Protein AF-A0A7C2EMY0-F1 (afdb_monomer)

Secondary structure (DSSP, 8-state):
-------PPPSSPP----SSTTTHHHHHHHHHHHHTT----HHHHHHHH--STT---HHHHHHHHHHTTEEEEEEEE-GGGTT-GGG---SEEEEEE-TTS-EEEEEEEEEETTEEEEEETTTEEEEEEHHHHHTTB--EEEEEEHHHHHHHHHSHHHHHHHHHHHHHTT--HHHHHHHHHHHHTSSSSHHHHHHHHHHHHHHHHHHTTSS-TTHHHHHHHHHHHHHHHTTSS--TTTS-GGG-SEEEPPTTSSSS-EEEEEEEEEEEEEEE-TT-PPPTT--HHHHHHHTTS-HHHHHHHHSPPP-TT--

pLDDT: mean 86.94, std 16.79, range [27.89, 98.56]

Solvent-accessible surface area (backbone atoms only — not comparable to full-atom values): 17048 Å² total; per-residue (Å²): 135,80,78,81,72,79,72,74,59,52,91,64,73,45,78,37,67,38,94,46,96,66,31,24,47,40,21,36,49,51,23,50,35,46,24,59,70,44,69,52,14,62,70,32,40,36,62,63,40,60,82,49,97,92,31,51,54,73,66,54,51,30,52,52,38,38,75,72,29,32,39,45,45,77,49,75,41,44,60,79,46,60,80,34,76,60,50,63,43,63,30,19,45,35,42,25,46,44,98,89,68,48,80,42,42,26,25,43,45,47,82,50,96,74,29,32,37,31,32,32,16,92,81,33,75,42,80,35,44,58,65,63,48,58,78,30,44,39,74,45,75,45,80,40,50,37,66,62,51,34,54,49,60,69,31,67,59,45,42,47,38,52,52,51,54,42,43,73,35,45,37,51,70,70,60,50,52,49,52,50,52,63,26,62,72,46,94,59,43,61,41,49,49,30,46,51,17,27,50,49,49,46,44,52,37,38,75,72,63,77,44,57,60,21,72,57,39,46,51,52,33,54,49,43,24,51,60,35,49,71,76,80,49,90,42,53,88,72,51,53,69,89,40,43,52,57,44,78,53,68,89,81,76,52,99,58,69,39,22,40,36,42,21,28,55,33,34,24,44,84,43,69,34,91,86,50,67,56,62,94,90,57,65,75,65,35,58,61,51,43,75,73,42,54,73,42,54,35,44,9,57,68,43,78,55,82,57,88,88,76,118

Structure (mmCIF, N/CA/C/O backbone):
data_AF-A0A7C2EMY0-F1
#
_entry.id   AF-A0A7C2EMY0-F1
#
loop_
_atom_site.group_PDB
_atom_site.id
_atom_site.type_symbol
_atom_site.label_atom_id
_atom_site.label_alt_id
_atom_site.label_comp_id
_atom_site.label_asym_id
_atom_site.label_entity_id
_atom_site.label_seq_id
_atom_site.pdbx_PDB_ins_code
_atom_site.Cartn_x
_atom_site.Cartn_y
_atom_site.Cartn_z
_atom_site.occupancy
_atom_site.B_iso_or_equiv
_atom_site.auth_seq_id
_atom_site.auth_comp_id
_atom_site.auth_asym_id
_atom_site.auth_atom_id
_atom_site.pdbx_PDB_model_num
ATOM 1 N N . MET A 1 1 ? 22.260 31.662 -13.416 1.00 32.28 1 MET A N 1
ATOM 2 C CA . MET A 1 1 ? 21.965 30.402 -12.696 1.00 32.28 1 MET A CA 1
ATOM 3 C C . MET A 1 1 ? 20.502 30.034 -12.917 1.00 32.28 1 MET A C 1
ATOM 5 O O . MET A 1 1 ? 19.626 30.562 -12.243 1.00 32.28 1 MET A O 1
ATOM 9 N N . ARG A 1 2 ? 20.208 29.219 -13.941 1.00 27.89 2 ARG A N 1
ATOM 10 C CA . ARG A 1 2 ? 18.843 28.739 -14.206 1.00 27.89 2 ARG A CA 1
ATOM 11 C C . ARG A 1 2 ? 18.527 27.647 -13.186 1.00 27.89 2 ARG A C 1
ATOM 13 O O . ARG A 1 2 ? 19.165 26.606 -13.198 1.00 27.89 2 ARG A O 1
ATOM 20 N N . SER A 1 3 ? 17.565 27.913 -12.305 1.00 29.05 3 SER A N 1
ATOM 21 C CA . SER A 1 3 ? 16.956 26.916 -11.422 1.00 29.05 3 SER A CA 1
ATOM 22 C C . SER A 1 3 ? 16.616 25.657 -12.233 1.00 29.05 3 SER A C 1
ATOM 24 O O . SER A 1 3 ? 15.795 25.715 -13.153 1.00 29.05 3 SER A O 1
ATOM 26 N N . LEU A 1 4 ? 17.288 24.542 -11.927 1.00 35.88 4 LEU A N 1
ATOM 27 C CA . LEU A 1 4 ? 16.974 23.210 -12.440 1.00 35.88 4 LEU A CA 1
ATOM 28 C C . LEU A 1 4 ? 15.533 22.888 -12.030 1.00 35.88 4 LEU A C 1
ATOM 30 O O . LEU A 1 4 ? 15.258 22.456 -10.912 1.00 35.88 4 LEU A O 1
ATOM 34 N N . ARG A 1 5 ? 14.580 23.152 -12.930 1.00 40.06 5 ARG A N 1
ATOM 35 C CA . ARG A 1 5 ? 13.204 22.673 -12.793 1.00 40.06 5 ARG A CA 1
ATOM 36 C C . ARG A 1 5 ? 13.275 21.152 -12.721 1.00 40.06 5 ARG A C 1
ATOM 38 O O . ARG A 1 5 ? 13.468 20.515 -13.753 1.00 40.06 5 ARG A O 1
ATOM 45 N N . ILE A 1 6 ? 13.081 20.587 -11.529 1.00 47.97 6 ILE A N 1
ATOM 46 C CA . ILE A 1 6 ? 12.807 19.158 -11.347 1.00 47.97 6 ILE A CA 1
ATOM 47 C C . ILE A 1 6 ? 11.683 18.813 -12.329 1.00 47.97 6 ILE A C 1
ATOM 49 O O . ILE A 1 6 ? 10.557 19.310 -12.195 1.00 47.97 6 ILE A O 1
ATOM 53 N N . ARG A 1 7 ? 11.994 18.048 -13.381 1.00 56.50 7 ARG A N 1
ATOM 54 C CA . ARG A 1 7 ? 10.996 17.673 -14.385 1.00 56.50 7 ARG A CA 1
ATOM 55 C C . ARG A 1 7 ? 9.967 16.791 -13.684 1.00 56.50 7 ARG A C 1
ATOM 57 O O . ARG A 1 7 ? 10.268 15.679 -13.264 1.00 56.50 7 ARG A O 1
ATOM 64 N N . LYS A 1 8 ? 8.751 17.316 -13.498 1.00 77.69 8 LYS A N 1
ATOM 65 C CA . LYS A 1 8 ? 7.641 16.559 -12.906 1.00 77.69 8 LYS A CA 1
ATOM 66 C C . LYS A 1 8 ? 7.375 15.319 -13.759 1.00 77.69 8 LYS A C 1
ATOM 68 O O . LYS A 1 8 ? 7.272 15.447 -14.975 1.00 77.69 8 LYS A O 1
ATOM 73 N N . ARG A 1 9 ? 7.185 14.162 -13.112 1.00 89.94 9 ARG A N 1
ATOM 74 C CA . ARG A 1 9 ? 6.783 12.911 -13.777 1.00 89.94 9 ARG A CA 1
ATOM 75 C C . ARG A 1 9 ? 5.606 13.109 -14.732 1.00 89.94 9 ARG A C 1
ATOM 77 O O . ARG A 1 9 ? 4.696 13.905 -14.451 1.00 89.94 9 ARG A O 1
ATOM 84 N N . ARG A 1 10 ? 5.584 12.334 -15.816 1.00 93.56 10 ARG A N 1
ATOM 85 C CA . ARG A 1 10 ? 4.522 12.357 -16.831 1.00 93.56 10 ARG A CA 1
ATOM 86 C C . ARG A 1 10 ? 3.134 12.162 -16.211 1.00 93.56 10 ARG A C 1
ATOM 88 O O . ARG A 1 10 ? 2.952 11.526 -15.169 1.00 93.56 10 ARG A O 1
ATOM 95 N N . ARG A 1 11 ? 2.113 12.748 -16.847 1.00 92.69 11 ARG A N 1
ATOM 96 C CA . ARG A 1 11 ? 0.719 12.564 -16.411 1.00 92.69 11 ARG A CA 1
ATOM 97 C C . ARG A 1 11 ? 0.247 11.141 -16.666 1.00 92.69 11 ARG A C 1
ATOM 99 O O . ARG A 1 11 ? -0.226 10.512 -15.727 1.00 92.69 11 ARG A O 1
ATOM 106 N N . LEU A 1 12 ? 0.427 10.677 -17.899 1.00 96.00 12 LEU A N 1
ATOM 107 C CA . LEU A 1 12 ? 0.160 9.308 -18.311 1.00 96.00 12 LEU A CA 1
ATOM 108 C C . LEU A 1 12 ? 1.422 8.465 -18.146 1.00 96.00 12 LEU A C 1
ATOM 110 O O . LEU A 1 12 ? 2.512 8.916 -18.504 1.00 96.00 12 LEU A O 1
ATOM 114 N N . VAL A 1 13 ? 1.244 7.257 -17.628 1.00 96.62 13 VAL A N 1
ATOM 115 C CA . VAL A 1 13 ? 2.276 6.225 -17.583 1.00 96.62 13 VAL A CA 1
ATOM 116 C C . VAL A 1 13 ? 2.744 5.902 -19.009 1.00 96.62 13 VAL A C 1
ATOM 118 O O . VAL A 1 13 ? 1.883 5.725 -19.879 1.00 96.62 13 VAL A O 1
ATOM 121 N N . PRO A 1 14 ? 4.055 5.885 -19.310 1.00 97.00 14 PRO A N 1
ATOM 122 C CA . PRO A 1 14 ? 4.553 5.410 -20.600 1.00 97.00 14 PRO A CA 1
ATOM 123 C C . PRO A 1 14 ? 4.085 3.987 -20.884 1.00 97.00 14 PRO A C 1
ATOM 125 O O . PRO A 1 14 ? 3.898 3.199 -19.964 1.00 97.00 14 PRO A O 1
ATOM 128 N N . GLU A 1 15 ? 3.858 3.685 -22.156 1.00 97.06 15 GLU A N 1
ATOM 129 C CA . GLU A 1 15 ? 3.457 2.346 -22.569 1.00 97.06 15 GLU A CA 1
ATOM 130 C C . GLU A 1 15 ? 4.689 1.585 -23.050 1.00 97.06 15 GLU A C 1
ATOM 132 O O . GLU A 1 15 ? 5.325 1.992 -24.018 1.00 97.06 15 GLU A O 1
ATOM 137 N N . VAL A 1 16 ? 5.045 0.524 -22.328 1.00 96.38 16 VAL A N 1
ATOM 138 C CA . VAL A 1 16 ? 6.194 -0.343 -22.612 1.00 96.38 16 VAL A CA 1
ATOM 139 C C . VAL A 1 16 ? 5.735 -1.797 -22.557 1.00 96.38 16 VAL A C 1
ATOM 141 O O . VAL A 1 16 ? 5.518 -2.342 -21.476 1.00 96.38 16 VAL A O 1
ATOM 144 N N . ILE A 1 17 ? 5.563 -2.411 -23.723 1.00 96.19 17 ILE A N 1
ATOM 145 C CA . ILE A 1 17 ? 5.156 -3.814 -23.840 1.00 96.19 17 ILE A CA 1
ATOM 146 C C . ILE A 1 17 ? 6.388 -4.714 -23.734 1.00 96.19 17 ILE A C 1
ATOM 148 O O . ILE A 1 17 ? 7.432 -4.407 -24.310 1.00 96.19 17 ILE A O 1
ATOM 152 N N . GLN A 1 18 ? 6.270 -5.810 -22.985 1.00 92.81 18 GLN A N 1
ATOM 153 C CA . GLN A 1 18 ? 7.350 -6.782 -22.829 1.00 92.81 18 GLN A CA 1
ATOM 154 C C . GLN A 1 18 ? 7.593 -7.569 -24.125 1.00 92.81 18 GLN A C 1
ATOM 156 O O . GLN A 1 18 ? 6.645 -7.970 -24.798 1.00 92.81 18 GLN A O 1
ATOM 161 N N . SER A 1 19 ? 8.857 -7.832 -24.463 1.00 87.06 19 SER A N 1
ATOM 162 C CA . SER A 1 19 ? 9.204 -8.644 -25.644 1.00 87.06 19 SER A CA 1
ATOM 163 C C . SER A 1 19 ? 9.147 -10.155 -25.390 1.00 87.06 19 SER A C 1
ATOM 165 O O . SER A 1 19 ? 8.972 -10.924 -26.330 1.00 87.06 19 SER A O 1
ATOM 167 N N . SER A 1 20 ? 9.285 -10.589 -24.136 1.00 87.25 20 SER A N 1
ATOM 168 C CA . SER A 1 20 ? 9.173 -11.988 -23.697 1.00 87.25 20 SER A CA 1
ATOM 169 C C . SER A 1 20 ? 8.306 -12.085 -22.445 1.00 87.25 20 SER A C 1
ATOM 171 O O . SER A 1 20 ? 8.228 -11.122 -21.685 1.00 87.25 20 SER A O 1
ATOM 173 N N . ALA A 1 21 ? 7.705 -13.253 -22.183 1.00 83.31 21 ALA A N 1
ATOM 174 C CA . ALA A 1 21 ? 6.937 -13.552 -20.966 1.00 83.31 21 ALA A CA 1
ATOM 175 C C . ALA A 1 21 ? 7.714 -13.245 -19.665 1.00 83.31 21 ALA A C 1
ATOM 177 O O . ALA A 1 21 ? 7.117 -12.815 -18.681 1.00 83.31 21 ALA A O 1
ATOM 178 N N . MET A 1 22 ? 9.043 -13.383 -19.698 1.00 84.25 22 MET A N 1
ATOM 179 C CA . MET A 1 22 ? 9.932 -13.157 -18.550 1.00 84.25 22 MET A CA 1
ATOM 180 C C . MET A 1 22 ? 10.359 -11.688 -18.373 1.00 84.25 22 MET A C 1
ATOM 182 O O . MET A 1 22 ? 10.956 -11.340 -17.359 1.00 84.25 22 MET A O 1
ATOM 186 N N . ASP A 1 23 ? 10.034 -10.798 -19.320 1.00 90.31 23 ASP A N 1
ATOM 187 C CA . ASP A 1 23 ? 10.555 -9.421 -19.340 1.00 90.31 23 ASP A CA 1
ATOM 188 C C . ASP A 1 23 ? 9.620 -8.392 -18.663 1.00 90.31 23 ASP A C 1
ATOM 190 O O . ASP A 1 23 ? 9.750 -7.183 -18.890 1.00 90.31 23 ASP A O 1
ATOM 194 N N . CYS A 1 24 ? 8.673 -8.832 -17.823 1.00 93.56 24 CYS A N 1
ATOM 195 C CA . CYS A 1 24 ? 7.746 -7.925 -17.130 1.00 93.56 24 CYS A CA 1
ATOM 196 C C . CYS A 1 24 ? 8.467 -6.956 -16.169 1.00 93.56 24 CYS A C 1
ATOM 198 O O . CYS A 1 24 ? 8.085 -5.785 -16.075 1.00 93.56 24 CYS A O 1
ATOM 200 N N . GLY A 1 25 ? 9.547 -7.400 -15.514 1.00 93.50 25 GLY A N 1
ATOM 201 C CA . GLY A 1 25 ? 10.406 -6.569 -14.661 1.00 93.50 25 GLY A CA 1
ATOM 202 C C . GLY A 1 25 ? 11.116 -5.449 -15.440 1.00 93.50 25 GLY A C 1
ATOM 203 O O . GLY A 1 25 ? 10.830 -4.273 -15.190 1.00 93.50 25 GLY A O 1
ATOM 204 N N . PRO A 1 26 ? 11.968 -5.772 -16.435 1.00 94.00 26 PRO A N 1
ATOM 205 C CA . PRO A 1 26 ? 12.640 -4.777 -17.274 1.00 94.00 26 PRO A CA 1
ATOM 206 C C . PRO A 1 26 ? 11.668 -3.805 -17.958 1.00 94.00 26 PRO A C 1
ATOM 208 O O . PRO A 1 26 ? 11.926 -2.601 -18.024 1.00 94.00 26 PRO A O 1
ATOM 211 N N . ALA A 1 27 ? 10.519 -4.292 -18.442 1.00 95.94 27 ALA A N 1
ATOM 212 C CA . ALA A 1 27 ? 9.504 -3.441 -19.067 1.00 95.94 27 ALA A CA 1
ATOM 213 C C . ALA A 1 27 ? 8.882 -2.456 -18.063 1.00 95.94 27 ALA A C 1
ATOM 215 O O . ALA A 1 27 ? 8.751 -1.263 -18.361 1.00 95.94 27 ALA A O 1
ATOM 216 N N . SER A 1 28 ? 8.567 -2.925 -16.851 1.00 97.06 28 SER A N 1
ATOM 217 C CA . SER A 1 28 ? 8.078 -2.077 -15.755 1.00 97.06 28 SER A CA 1
ATOM 218 C C . SER A 1 28 ? 9.100 -1.007 -15.366 1.00 97.06 28 SER A C 1
ATOM 220 O O . SER A 1 28 ? 8.739 0.158 -15.169 1.00 97.06 28 SER A O 1
ATOM 222 N N . LEU A 1 29 ? 10.384 -1.366 -15.323 1.00 95.88 29 LEU A N 1
ATOM 223 C CA . LEU A 1 29 ? 11.456 -0.437 -14.985 1.00 95.88 29 LEU A CA 1
ATOM 224 C C . LEU A 1 29 ? 11.679 0.624 -16.070 1.00 95.88 29 LEU A C 1
ATOM 226 O O . LEU A 1 29 ? 11.725 1.816 -15.757 1.00 95.88 29 LEU A O 1
ATOM 230 N N . LYS A 1 30 ? 11.714 0.234 -17.350 1.00 96.19 30 LYS A N 1
ATOM 231 C CA . LYS A 1 30 ? 11.758 1.183 -18.478 1.00 96.19 30 LYS A CA 1
ATOM 232 C C . LYS A 1 30 ? 10.572 2.144 -18.436 1.00 96.19 30 LYS A C 1
ATOM 234 O O . LYS A 1 30 ? 10.752 3.350 -18.595 1.00 96.19 30 LYS A O 1
ATOM 239 N N . CYS A 1 31 ? 9.373 1.626 -18.166 1.00 97.38 31 CYS A N 1
ATOM 240 C CA . CYS A 1 31 ? 8.166 2.431 -17.998 1.00 97.38 31 CYS A CA 1
ATOM 241 C C . CYS A 1 31 ? 8.327 3.488 -16.888 1.00 97.38 31 CYS A C 1
ATOM 243 O O . CYS A 1 31 ? 7.997 4.660 -17.101 1.00 97.38 31 CYS A O 1
ATOM 245 N N . LEU A 1 32 ? 8.856 3.110 -15.719 1.00 96.50 32 LEU A N 1
ATOM 246 C CA . LEU A 1 32 ? 9.135 4.059 -14.638 1.00 96.50 32 LEU A CA 1
ATOM 247 C C . LEU A 1 32 ? 10.158 5.119 -15.063 1.00 96.50 32 LEU A C 1
ATOM 249 O O . LEU A 1 32 ? 9.863 6.313 -14.963 1.00 96.50 32 LEU A O 1
ATOM 253 N N . LEU A 1 33 ? 11.313 4.700 -15.582 1.00 95.31 33 LEU A N 1
ATOM 254 C CA . LEU A 1 33 ? 12.405 5.584 -16.007 1.00 95.31 33 LEU A CA 1
ATOM 255 C C . LEU A 1 33 ? 11.926 6.614 -17.039 1.00 95.31 33 LEU A C 1
ATOM 257 O O . LEU A 1 33 ? 12.057 7.824 -16.830 1.00 95.31 33 LEU A O 1
ATOM 261 N N . GLU A 1 34 ? 11.239 6.175 -18.094 1.00 95.12 34 GLU A N 1
ATOM 262 C CA . GLU A 1 34 ? 10.680 7.076 -19.109 1.00 95.12 34 GLU A CA 1
ATOM 263 C C . GLU A 1 34 ? 9.581 7.996 -18.554 1.00 95.12 34 GLU A C 1
ATOM 265 O O . GLU A 1 34 ? 9.397 9.134 -19.022 1.00 95.12 34 GLU A O 1
ATOM 270 N N . GLY A 1 35 ? 8.864 7.529 -17.530 1.00 95.62 35 GLY A N 1
ATOM 271 C CA . GLY A 1 35 ? 7.852 8.280 -16.793 1.00 95.62 35 GLY A CA 1
ATOM 272 C C . GLY A 1 35 ? 8.453 9.464 -16.039 1.00 95.62 35 GLY A C 1
ATOM 273 O O . GLY A 1 35 ? 7.799 10.504 -15.898 1.00 95.62 35 GLY A O 1
ATOM 274 N N . PHE A 1 36 ? 9.713 9.331 -15.629 1.00 94.62 36 PHE A N 1
ATOM 275 C CA . PHE A 1 36 ? 10.550 10.374 -15.038 1.00 94.62 36 PHE A CA 1
ATOM 276 C C . PHE A 1 36 ? 11.507 11.036 -16.040 1.00 94.62 36 PHE A C 1
ATOM 278 O O . PHE A 1 36 ? 12.347 11.838 -15.644 1.00 94.62 36 PHE A O 1
ATOM 285 N N . HIS A 1 37 ? 11.308 10.803 -17.341 1.00 92.38 37 HIS A N 1
ATOM 286 C CA . HIS A 1 37 ? 12.101 11.381 -18.430 1.00 92.38 37 HIS A CA 1
ATOM 287 C C . HIS A 1 37 ? 13.566 10.919 -18.483 1.00 92.38 37 HIS A C 1
ATOM 289 O O . HIS A 1 37 ? 14.403 11.653 -19.006 1.00 92.38 37 HIS A O 1
ATOM 295 N N . ILE A 1 38 ? 13.852 9.710 -17.999 1.00 90.25 38 ILE A N 1
ATOM 296 C CA . ILE A 1 38 ? 15.152 9.043 -18.109 1.00 90.25 38 ILE A CA 1
ATOM 297 C C . ILE A 1 38 ? 15.047 8.030 -19.260 1.00 90.25 38 ILE A C 1
ATOM 299 O O . ILE A 1 38 ? 14.405 6.991 -19.097 1.00 90.25 38 ILE A O 1
ATOM 303 N N . PRO A 1 39 ? 15.555 8.351 -20.465 1.00 87.94 39 PRO A N 1
ATOM 304 C CA . PRO A 1 39 ? 15.502 7.427 -21.590 1.00 87.94 39 PRO A CA 1
ATOM 305 C C . PRO A 1 39 ? 16.493 6.283 -21.370 1.00 87.94 39 PRO A C 1
ATOM 307 O O . PRO A 1 39 ? 17.642 6.531 -21.015 1.00 87.94 39 PRO A O 1
ATOM 310 N N . VAL A 1 40 ? 16.053 5.050 -21.624 1.00 88.69 40 VAL A N 1
ATOM 311 C CA . VAL A 1 40 ? 16.911 3.860 -21.554 1.00 88.69 40 VAL A CA 1
ATOM 312 C C . VAL A 1 40 ? 16.650 2.898 -22.711 1.00 88.69 40 VAL A C 1
ATOM 314 O O . VAL A 1 40 ? 15.500 2.714 -23.140 1.00 88.69 40 VAL A O 1
ATOM 317 N N . ASN A 1 41 ? 17.708 2.269 -23.220 1.00 91.12 41 ASN A N 1
ATOM 318 C CA . ASN A 1 41 ? 17.616 1.183 -24.186 1.00 91.12 41 ASN A CA 1
ATOM 319 C C . ASN A 1 41 ? 17.030 -0.068 -23.516 1.00 91.12 41 ASN A C 1
ATOM 321 O O . ASN A 1 41 ? 17.466 -0.482 -22.445 1.00 91.12 41 ASN A O 1
ATOM 325 N N . TYR A 1 42 ? 16.012 -0.660 -24.144 1.00 89.00 42 TYR A N 1
ATOM 326 C CA . TYR A 1 42 ? 15.284 -1.778 -23.550 1.00 89.00 42 TYR A CA 1
ATOM 327 C C . TYR A 1 42 ? 16.094 -3.079 -23.514 1.00 89.00 42 TYR A C 1
ATOM 329 O O . TYR A 1 42 ? 16.044 -3.781 -22.510 1.00 89.00 42 TYR A O 1
ATOM 337 N N . GLY A 1 43 ? 16.862 -3.376 -24.568 1.00 86.88 43 GLY A N 1
ATOM 338 C CA . GLY A 1 43 ? 17.690 -4.583 -24.636 1.00 86.88 43 GLY A CA 1
ATOM 339 C C . GLY A 1 43 ? 18.768 -4.584 -23.555 1.00 86.88 43 GLY A C 1
ATOM 340 O O . GLY A 1 43 ? 18.880 -5.541 -22.797 1.00 86.88 43 GLY A O 1
ATOM 341 N N . ARG A 1 44 ? 19.465 -3.456 -23.392 1.00 85.56 44 ARG A N 1
ATOM 342 C CA . ARG A 1 44 ? 20.471 -3.279 -22.333 1.00 85.56 44 ARG A CA 1
ATOM 343 C C . ARG A 1 44 ? 19.884 -3.292 -20.931 1.00 85.56 44 ARG A C 1
ATOM 345 O O . ARG A 1 44 ? 20.462 -3.879 -20.023 1.00 85.56 44 ARG A O 1
ATOM 352 N N . LEU A 1 45 ? 18.713 -2.680 -20.749 1.00 88.25 45 LEU A N 1
ATOM 353 C CA . LEU A 1 45 ? 18.019 -2.736 -19.466 1.00 88.25 45 LEU A CA 1
ATOM 354 C C . LEU A 1 45 ? 17.623 -4.172 -19.114 1.00 88.25 45 LEU A C 1
ATOM 356 O O . LEU A 1 45 ? 17.726 -4.568 -17.959 1.00 88.25 45 LEU A O 1
ATOM 360 N N . ARG A 1 46 ? 17.188 -4.955 -20.105 1.00 87.50 46 ARG A N 1
ATOM 361 C CA . ARG A 1 46 ? 16.896 -6.374 -19.921 1.00 87.50 46 ARG A CA 1
ATOM 362 C C . ARG A 1 46 ? 18.150 -7.136 -19.497 1.00 87.50 46 ARG A C 1
ATOM 364 O O . ARG A 1 46 ? 18.074 -7.814 -18.484 1.00 87.50 46 ARG A O 1
ATOM 371 N N . GLU A 1 47 ? 19.276 -6.979 -20.194 1.00 84.06 47 GLU A N 1
ATOM 372 C CA . GLU A 1 47 ? 20.561 -7.596 -19.810 1.00 84.06 47 GLU A CA 1
ATOM 373 C C . GLU A 1 47 ? 20.941 -7.245 -18.362 1.00 84.06 47 GLU A C 1
ATOM 375 O O . GLU A 1 47 ? 21.241 -8.128 -17.563 1.00 84.06 47 GLU A O 1
ATOM 380 N N . ALA A 1 48 ? 20.821 -5.971 -17.981 1.00 81.88 48 ALA A N 1
ATOM 381 C CA . ALA A 1 48 ? 21.144 -5.514 -16.632 1.00 81.88 48 ALA A CA 1
ATOM 382 C C . ALA A 1 48 ? 20.183 -6.023 -15.536 1.00 81.88 48 ALA A C 1
ATOM 384 O O . ALA A 1 48 ? 20.549 -6.059 -14.364 1.00 81.88 48 ALA A O 1
ATOM 385 N N . CYS A 1 49 ? 18.954 -6.396 -15.898 1.00 81.69 49 CYS A N 1
ATOM 386 C CA . CYS A 1 49 ? 17.944 -6.949 -14.991 1.00 81.69 49 CYS A CA 1
ATOM 387 C C . CYS A 1 49 ? 17.898 -8.491 -14.990 1.00 81.69 49 CYS A C 1
ATOM 389 O O . CYS A 1 49 ? 17.139 -9.073 -14.209 1.00 81.69 49 CYS A O 1
ATOM 391 N N . GLN A 1 50 ? 18.645 -9.161 -15.872 1.00 70.25 50 GLN A N 1
ATOM 392 C CA . GLN A 1 50 ? 18.698 -10.622 -16.003 1.00 70.25 50 GLN A CA 1
ATOM 393 C C . GLN A 1 50 ? 19.698 -11.232 -15.008 1.00 70.25 50 GLN A C 1
ATOM 395 O O . GLN A 1 50 ? 20.704 -11.822 -15.392 1.00 70.25 50 GLN A O 1
ATOM 400 N N . THR A 1 51 ? 19.426 -11.074 -13.713 1.00 55.31 51 THR A N 1
ATOM 401 C CA . THR A 1 51 ? 20.315 -11.549 -12.641 1.00 55.31 51 THR A CA 1
ATOM 402 C C . THR A 1 51 ? 20.013 -12.968 -12.147 1.00 55.31 51 THR A C 1
ATOM 404 O O . THR A 1 51 ? 20.754 -13.450 -11.296 1.00 55.31 51 THR A O 1
ATOM 407 N N . ASP A 1 52 ? 18.965 -13.647 -12.640 1.00 52.44 52 ASP A N 1
ATOM 408 C CA . ASP A 1 52 ? 18.588 -14.988 -12.161 1.00 52.44 52 ASP A CA 1
ATOM 409 C C . ASP A 1 52 ? 17.913 -15.877 -13.233 1.00 52.44 52 ASP A C 1
ATOM 411 O O . ASP A 1 52 ? 17.447 -15.396 -14.271 1.00 52.44 52 ASP A O 1
ATOM 415 N N . VAL A 1 53 ? 17.859 -17.187 -12.970 1.00 51.66 53 VAL A N 1
ATOM 416 C CA . VAL A 1 53 ? 17.286 -18.243 -13.830 1.00 51.66 53 VAL A CA 1
ATOM 417 C C . VAL A 1 53 ? 15.758 -18.120 -13.942 1.00 51.66 53 VAL A C 1
ATOM 419 O O . VAL A 1 53 ? 15.194 -18.425 -14.994 1.00 51.66 53 VAL A O 1
ATOM 422 N N . ASP A 1 54 ? 15.101 -17.602 -12.899 1.00 55.88 54 ASP A N 1
ATOM 423 C CA . ASP A 1 54 ? 13.636 -17.492 -12.790 1.00 55.88 54 ASP A CA 1
ATOM 424 C C . ASP A 1 54 ? 13.070 -16.117 -13.215 1.00 55.88 54 ASP A C 1
ATOM 426 O O . ASP A 1 54 ? 11.862 -15.880 -13.129 1.00 55.88 54 ASP A O 1
ATOM 430 N N . GLY A 1 55 ? 13.914 -15.200 -13.707 1.00 64.19 55 GLY A N 1
ATOM 431 C CA . GLY A 1 55 ? 13.525 -13.849 -14.134 1.00 64.19 55 GLY A CA 1
ATOM 432 C C . GLY A 1 55 ? 14.156 -12.736 -13.290 1.00 64.19 55 GLY A C 1
ATOM 433 O O . GLY A 1 55 ? 15.228 -12.901 -12.718 1.00 64.19 55 GLY A O 1
ATOM 434 N N . THR A 1 56 ? 13.519 -11.562 -13.242 1.00 76.62 56 THR A N 1
ATOM 435 C CA . THR A 1 56 ? 14.019 -10.401 -12.479 1.00 76.62 56 THR A CA 1
ATOM 436 C C . THR A 1 56 ? 13.411 -10.371 -11.076 1.00 76.62 56 THR A C 1
ATOM 438 O O . THR A 1 56 ? 12.188 -10.382 -10.945 1.00 76.62 56 THR A O 1
ATOM 441 N N . SER A 1 57 ? 14.233 -10.287 -10.026 1.00 86.12 57 SER A N 1
ATOM 442 C CA . SER A 1 57 ? 13.746 -10.127 -8.649 1.00 86.12 57 SER A CA 1
ATOM 443 C C . SER A 1 57 ? 13.303 -8.687 -8.360 1.00 86.12 57 SER A C 1
ATOM 445 O O . SER A 1 57 ? 13.737 -7.736 -9.013 1.00 86.12 57 SER A O 1
ATOM 447 N N . ILE A 1 58 ? 12.432 -8.508 -7.364 1.00 87.88 58 ILE A N 1
ATOM 448 C CA . ILE A 1 58 ? 11.986 -7.171 -6.949 1.00 87.88 58 ILE A CA 1
ATOM 449 C C . ILE A 1 58 ? 13.139 -6.333 -6.363 1.00 87.88 58 ILE A C 1
ATOM 451 O O . ILE A 1 58 ? 13.219 -5.140 -6.657 1.00 87.88 58 ILE A O 1
ATOM 455 N N . ASP A 1 59 ? 14.090 -6.977 -5.676 1.00 86.81 59 ASP A N 1
ATOM 456 C CA . ASP A 1 59 ? 15.296 -6.331 -5.144 1.00 86.81 59 ASP A CA 1
ATOM 457 C C . ASP A 1 59 ? 16.197 -5.813 -6.284 1.00 86.81 59 ASP A C 1
ATOM 459 O O . ASP A 1 59 ? 16.686 -4.681 -6.243 1.00 86.81 59 ASP A O 1
ATOM 463 N N . ALA A 1 60 ? 16.348 -6.591 -7.366 1.00 88.38 60 ALA A N 1
ATOM 464 C CA . ALA A 1 60 ? 17.098 -6.163 -8.547 1.00 88.38 60 ALA A CA 1
ATOM 465 C C . ALA A 1 60 ? 16.446 -4.948 -9.231 1.00 88.38 60 ALA A C 1
ATOM 467 O O . ALA A 1 60 ? 17.145 -4.056 -9.715 1.00 88.38 60 ALA A O 1
ATOM 468 N N . LEU A 1 61 ? 15.109 -4.863 -9.252 1.00 91.88 61 LEU A N 1
ATOM 469 C CA . LEU A 1 61 ? 14.410 -3.693 -9.798 1.00 91.88 61 LEU A CA 1
ATOM 470 C C . LEU A 1 61 ? 14.688 -2.426 -8.986 1.00 91.88 61 LEU A C 1
ATOM 472 O O . LEU A 1 61 ? 14.911 -1.371 -9.583 1.00 91.88 61 LEU A O 1
ATOM 476 N N . GLU A 1 62 ? 14.677 -2.511 -7.654 1.00 93.06 62 GLU A N 1
ATOM 477 C CA . GLU A 1 62 ? 15.031 -1.387 -6.781 1.00 93.06 62 GLU A CA 1
ATOM 478 C C . GLU A 1 62 ? 16.479 -0.946 -7.006 1.00 93.06 62 GLU A C 1
ATOM 480 O O . GLU A 1 62 ? 16.746 0.249 -7.194 1.00 93.06 62 GLU A O 1
ATOM 485 N N . GLU A 1 63 ? 17.413 -1.896 -7.016 1.00 90.19 63 GLU A N 1
ATOM 486 C CA . GLU A 1 63 ? 18.833 -1.615 -7.198 1.00 90.19 63 GLU A CA 1
ATOM 487 C C . GLU A 1 63 ? 19.099 -0.940 -8.549 1.00 90.19 63 GLU A C 1
ATOM 489 O O . GLU A 1 63 ? 19.727 0.124 -8.608 1.00 90.19 63 GLU A O 1
ATOM 494 N N . VAL A 1 64 ? 18.583 -1.516 -9.637 1.00 91.31 64 VAL A N 1
ATOM 495 C CA . VAL A 1 64 ? 18.781 -0.979 -10.987 1.00 91.31 64 VAL A CA 1
ATOM 496 C C . VAL A 1 64 ? 18.089 0.376 -11.145 1.00 91.31 64 VAL A C 1
ATOM 498 O O . VAL A 1 64 ? 18.686 1.295 -11.708 1.00 91.31 64 VAL A O 1
ATOM 501 N N . ALA A 1 65 ? 16.881 0.564 -10.600 1.00 92.69 65 ALA A N 1
ATOM 502 C CA . ALA A 1 65 ? 16.212 1.868 -10.597 1.00 92.69 65 ALA A CA 1
ATOM 503 C C . ALA A 1 65 ? 17.073 2.950 -9.930 1.00 92.69 65 ALA A C 1
ATOM 505 O O . ALA A 1 65 ? 17.227 4.048 -10.473 1.00 92.69 65 ALA A O 1
ATOM 506 N N . ASN A 1 66 ? 17.665 2.625 -8.780 1.00 91.44 66 ASN A N 1
ATOM 507 C CA . ASN A 1 66 ? 18.537 3.522 -8.032 1.00 91.44 66 ASN A CA 1
ATOM 508 C C . ASN A 1 66 ? 19.842 3.844 -8.770 1.00 91.44 66 ASN A C 1
ATOM 510 O O . ASN A 1 66 ? 20.277 5.002 -8.786 1.00 91.44 66 ASN A O 1
ATOM 514 N N . ARG A 1 67 ? 20.461 2.836 -9.396 1.00 89.12 67 ARG A N 1
ATOM 515 C CA . ARG A 1 67 ? 21.658 3.006 -10.235 1.00 89.12 67 ARG A CA 1
ATOM 516 C C . ARG A 1 67 ? 21.366 3.880 -11.458 1.00 89.12 67 ARG A C 1
ATOM 518 O O . ARG A 1 67 ? 22.184 4.721 -11.799 1.00 89.12 67 ARG A O 1
ATOM 525 N N . LEU A 1 68 ? 20.173 3.768 -12.043 1.00 89.50 68 LEU A N 1
ATOM 526 C CA . LEU A 1 68 ? 19.717 4.563 -13.190 1.00 89.50 68 LEU A CA 1
ATOM 527 C C . LEU A 1 68 ? 19.056 5.899 -12.798 1.00 89.50 68 LEU A C 1
ATOM 529 O O . LEU A 1 68 ? 18.295 6.475 -13.574 1.00 89.50 68 LEU A O 1
ATOM 533 N N . GLY A 1 69 ? 19.344 6.419 -11.603 1.00 88.56 69 GLY A N 1
ATOM 534 C CA . GLY A 1 69 ? 19.017 7.796 -11.228 1.00 88.56 69 GLY A CA 1
ATOM 535 C C . GLY A 1 69 ? 17.604 8.032 -10.690 1.00 88.56 69 GLY A C 1
ATOM 536 O O . GLY A 1 69 ? 17.215 9.193 -10.533 1.00 88.56 69 GLY A O 1
ATOM 537 N N . LEU A 1 70 ? 16.839 6.987 -10.367 1.00 92.69 70 LEU A N 1
ATOM 538 C CA . LEU A 1 70 ? 15.629 7.114 -9.548 1.00 92.69 70 LEU A CA 1
ATOM 539 C C . LEU A 1 70 ? 15.970 7.046 -8.054 1.00 92.69 70 LEU A C 1
ATOM 541 O O . LEU A 1 70 ? 16.986 6.499 -7.643 1.00 92.69 70 LEU A O 1
ATOM 545 N N . GLU A 1 71 ? 15.108 7.624 -7.231 1.00 94.25 71 GLU A N 1
ATOM 546 C CA . GLU A 1 71 ? 15.050 7.396 -5.791 1.00 94.25 71 GLU A CA 1
ATOM 547 C C . GLU A 1 71 ? 13.937 6.371 -5.564 1.00 94.25 71 GLU A C 1
ATOM 549 O O . GLU A 1 71 ? 12.751 6.722 -5.567 1.00 94.25 71 GLU A O 1
ATOM 554 N N . ALA A 1 72 ? 14.325 5.097 -5.511 1.00 94.88 72 ALA A N 1
ATOM 555 C CA . ALA A 1 72 ? 13.418 3.962 -5.405 1.00 94.88 72 ALA A CA 1
ATOM 556 C C . ALA A 1 72 ? 13.608 3.245 -4.066 1.00 94.88 72 ALA A C 1
ATOM 558 O O . ALA A 1 72 ? 14.737 3.130 -3.596 1.00 94.88 72 ALA A O 1
ATOM 559 N N . GLU A 1 73 ? 12.506 2.783 -3.481 1.00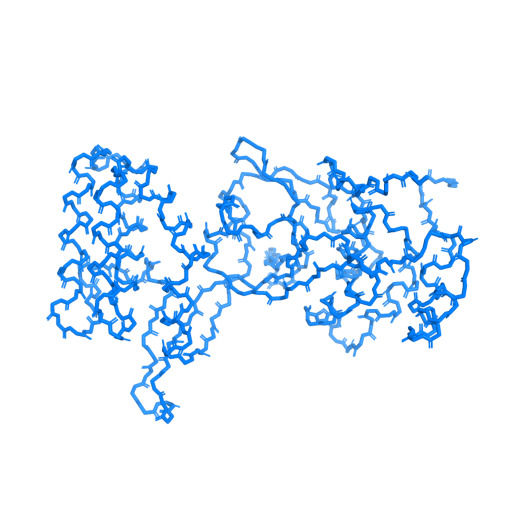 94.81 73 GLU A N 1
ATOM 560 C CA . GLU A 1 73 ? 12.494 2.098 -2.188 1.00 94.81 73 GLU A CA 1
ATOM 561 C C . GLU A 1 73 ? 11.560 0.890 -2.242 1.00 94.81 73 GLU A C 1
ATOM 563 O O . GLU A 1 73 ? 10.372 1.033 -2.575 1.00 94.81 73 GLU A O 1
ATOM 568 N N . GLN A 1 74 ? 12.074 -0.282 -1.878 1.00 94.38 74 GLN A N 1
ATOM 569 C CA . GLN A 1 74 ? 11.252 -1.455 -1.623 1.00 94.38 74 GLN A CA 1
ATOM 570 C C . GLN A 1 74 ? 10.589 -1.343 -0.254 1.00 94.38 74 GLN A C 1
ATOM 572 O O . GLN A 1 74 ? 11.242 -1.219 0.780 1.00 94.38 74 GLN A O 1
ATOM 577 N N . ILE A 1 75 ? 9.261 -1.406 -0.239 1.00 92.75 75 ILE A N 1
ATOM 578 C CA . ILE A 1 75 ? 8.467 -1.365 0.986 1.00 92.75 75 ILE A CA 1
ATOM 579 C C . ILE A 1 75 ? 7.369 -2.423 0.946 1.00 92.75 75 ILE A C 1
ATOM 581 O O . ILE A 1 75 ? 6.937 -2.871 -0.118 1.00 92.75 75 ILE A O 1
ATOM 585 N N . MET A 1 76 ? 6.865 -2.774 2.126 1.00 92.50 76 MET A N 1
ATOM 586 C CA . MET A 1 76 ? 5.665 -3.587 2.275 1.00 92.50 76 MET A CA 1
ATOM 587 C C . MET A 1 76 ? 4.594 -2.786 3.011 1.00 92.50 76 MET A C 1
ATOM 589 O O . MET A 1 76 ? 4.852 -2.188 4.055 1.00 92.50 76 MET A O 1
ATOM 593 N N . LEU A 1 77 ? 3.383 -2.761 2.460 1.00 93.50 77 LEU A N 1
ATOM 594 C CA . LEU A 1 77 ? 2.234 -2.055 3.030 1.00 93.50 77 LEU A CA 1
ATOM 595 C C . LEU A 1 77 ? 1.018 -2.985 3.061 1.00 93.50 77 LEU A C 1
ATOM 597 O O . LEU A 1 77 ? 0.894 -3.822 2.164 1.00 93.50 77 LEU A O 1
ATOM 601 N N . PRO A 1 78 ? 0.061 -2.813 3.995 1.00 94.56 78 PRO A N 1
ATOM 602 C CA . PRO A 1 78 ? -1.250 -3.439 3.854 1.00 94.56 78 PRO A CA 1
ATOM 603 C C . PRO A 1 78 ? -1.819 -3.115 2.470 1.00 94.56 78 PRO A C 1
ATOM 605 O O . PRO A 1 78 ? -1.729 -1.969 2.019 1.00 94.56 78 PRO A O 1
ATOM 608 N N . VAL A 1 79 ? -2.393 -4.105 1.786 1.00 93.25 79 VAL A N 1
ATOM 609 C CA . VAL A 1 79 ? -2.803 -3.973 0.374 1.00 93.25 79 VAL A CA 1
ATOM 610 C C . VAL A 1 79 ? -3.699 -2.754 0.138 1.00 93.25 79 VAL A C 1
ATOM 612 O O . VAL A 1 79 ? -3.554 -2.028 -0.844 1.00 93.25 79 VAL A O 1
ATOM 615 N N . ASP A 1 80 ? -4.579 -2.454 1.091 1.00 91.06 80 ASP A N 1
ATOM 616 C CA . ASP A 1 80 ? -5.531 -1.358 0.998 1.00 91.06 80 ASP A CA 1
ATOM 617 C C . ASP A 1 80 ? -4.920 0.027 1.292 1.00 91.06 80 ASP A C 1
ATOM 619 O O . ASP A 1 80 ? -5.541 1.047 0.982 1.00 91.06 80 ASP A O 1
ATOM 623 N N . HIS A 1 81 ? -3.692 0.093 1.822 1.00 93.25 81 HIS A N 1
ATOM 624 C CA . HIS A 1 81 ? -2.943 1.343 2.007 1.00 93.25 81 HIS A CA 1
ATOM 625 C C . HIS A 1 81 ? -2.370 1.871 0.688 1.00 93.25 81 HIS A C 1
ATOM 627 O O . HIS A 1 81 ? -2.256 3.087 0.533 1.00 93.25 81 HIS A O 1
ATOM 633 N N . LEU A 1 82 ? -2.094 0.993 -0.287 1.00 92.56 82 LEU A N 1
ATOM 634 C CA . LEU A 1 82 ? -1.540 1.346 -1.605 1.00 92.56 82 LEU A CA 1
ATOM 635 C C . LEU A 1 82 ? -2.334 2.465 -2.308 1.00 92.56 82 LEU A C 1
ATOM 637 O O . LEU A 1 82 ? -1.779 3.285 -3.040 1.00 92.56 82 LEU A O 1
ATOM 641 N N . LEU A 1 83 ? -3.650 2.504 -2.080 1.00 92.44 83 LEU A N 1
ATOM 642 C CA . LEU A 1 83 ? -4.587 3.408 -2.752 1.00 92.44 83 LEU A CA 1
ATOM 643 C C . LEU A 1 83 ? -4.940 4.656 -1.931 1.00 92.44 83 LEU A C 1
ATOM 645 O O . LEU A 1 83 ? -5.751 5.480 -2.370 1.00 92.44 83 LEU A O 1
ATOM 649 N N . VAL A 1 84 ? -4.324 4.831 -0.760 1.00 92.94 84 VAL A N 1
ATOM 650 C CA . VAL A 1 84 ? -4.453 6.034 0.068 1.00 92.94 84 VAL A CA 1
ATOM 651 C C . VAL A 1 84 ? -3.293 6.974 -0.254 1.00 92.94 84 VAL A C 1
ATOM 653 O O . VAL A 1 84 ? -2.130 6.604 -0.144 1.00 92.94 84 VAL A O 1
ATOM 656 N N . ARG A 1 85 ? -3.591 8.215 -0.662 1.00 92.25 85 ARG A N 1
ATOM 657 C CA . ARG A 1 85 ? -2.566 9.174 -1.128 1.00 92.25 85 ARG A CA 1
ATOM 658 C C . ARG A 1 85 ? -1.481 9.435 -0.089 1.00 92.25 85 ARG A C 1
ATOM 660 O O . ARG A 1 85 ? -0.326 9.636 -0.444 1.00 92.25 85 ARG A O 1
ATOM 667 N N . GLU A 1 86 ? -1.874 9.439 1.172 1.00 93.44 86 GLU A N 1
ATOM 668 C CA . GLU A 1 86 ? -1.021 9.689 2.322 1.00 93.44 86 GLU A CA 1
ATOM 669 C C . GLU A 1 86 ? 0.004 8.578 2.562 1.00 93.44 86 GLU A C 1
ATOM 671 O O . GLU A 1 86 ? 1.014 8.855 3.193 1.00 93.44 86 GLU A O 1
ATOM 676 N N . ALA A 1 87 ? -0.192 7.378 1.996 1.00 92.88 87 ALA A N 1
ATOM 677 C CA . ALA A 1 87 ? 0.819 6.320 2.009 1.00 92.88 87 ALA A CA 1
ATOM 678 C C . ALA A 1 87 ? 2.010 6.632 1.086 1.00 92.88 87 ALA A C 1
ATOM 680 O O . ALA A 1 87 ? 3.030 5.954 1.146 1.00 92.88 87 ALA A O 1
ATOM 681 N N . GLN A 1 88 ? 1.859 7.613 0.181 1.00 93.25 88 GLN A N 1
ATOM 682 C CA . GLN A 1 88 ? 2.875 8.011 -0.801 1.00 93.25 88 GLN A CA 1
ATOM 683 C C . GLN A 1 88 ? 3.455 6.829 -1.598 1.00 93.25 88 GLN A C 1
ATOM 685 O O . GLN A 1 88 ? 4.599 6.850 -2.034 1.00 93.25 88 GLN A O 1
ATOM 690 N N . ALA A 1 89 ? 2.637 5.800 -1.826 1.00 94.94 89 ALA A N 1
ATOM 691 C CA . ALA A 1 89 ? 3.080 4.559 -2.442 1.00 94.94 89 ALA A CA 1
ATOM 692 C C . ALA A 1 89 ? 3.260 4.652 -3.968 1.00 94.94 89 ALA A C 1
ATOM 694 O O . ALA A 1 89 ? 3.751 3.710 -4.567 1.00 94.94 89 ALA A O 1
ATOM 695 N N . LEU A 1 90 ? 2.832 5.743 -4.624 1.00 96.12 90 LEU A N 1
ATOM 696 C CA . LEU A 1 90 ? 2.758 5.827 -6.090 1.00 96.12 90 LEU A CA 1
ATOM 697 C C . LEU A 1 90 ? 3.621 6.955 -6.687 1.00 96.12 90 LEU A C 1
ATOM 699 O O . LEU A 1 90 ? 3.495 8.115 -6.269 1.00 96.12 90 LEU A O 1
ATOM 703 N N . PRO A 1 91 ? 4.334 6.694 -7.799 1.00 97.56 91 PRO A N 1
ATOM 704 C CA . PRO A 1 91 ? 4.251 5.491 -8.622 1.00 97.56 91 PRO A CA 1
ATOM 705 C C . PRO A 1 91 ? 5.089 4.342 -8.051 1.00 97.56 91 PRO A C 1
ATOM 707 O O . PRO A 1 91 ? 6.097 4.591 -7.395 1.00 97.56 91 PRO A O 1
ATOM 710 N N . ALA A 1 92 ? 4.683 3.106 -8.326 1.00 98.06 92 ALA A N 1
ATOM 711 C CA . ALA A 1 92 ? 5.408 1.922 -7.887 1.00 98.06 92 ALA A CA 1
ATOM 712 C C . ALA A 1 92 ? 5.310 0.767 -8.877 1.00 98.06 92 ALA A C 1
ATOM 714 O O . ALA A 1 92 ? 4.289 0.618 -9.555 1.00 98.06 92 ALA A O 1
ATOM 715 N N . VAL A 1 93 ? 6.342 -0.077 -8.900 1.00 98.12 93 VAL A N 1
ATOM 716 C CA . VAL A 1 93 ? 6.187 -1.461 -9.360 1.00 98.12 93 VAL A CA 1
ATOM 717 C C . VAL A 1 93 ? 5.476 -2.236 -8.256 1.00 98.12 93 VAL A C 1
ATOM 719 O O . VAL A 1 93 ? 5.894 -2.184 -7.100 1.00 98.12 93 VAL A O 1
ATOM 722 N N . VAL A 1 94 ? 4.404 -2.939 -8.605 1.00 97.56 94 VAL A N 1
ATOM 723 C CA . VAL A 1 94 ? 3.663 -3.826 -7.703 1.00 97.56 94 VAL A CA 1
ATOM 724 C C . VAL A 1 94 ? 3.589 -5.221 -8.308 1.00 97.56 94 VAL A C 1
ATOM 726 O O . VAL A 1 94 ? 3.616 -5.379 -9.531 1.00 97.56 94 VAL A O 1
ATOM 729 N N . VAL A 1 95 ? 3.470 -6.229 -7.448 1.00 95.75 95 VAL A N 1
ATOM 730 C CA . VAL A 1 95 ? 3.289 -7.620 -7.869 1.00 95.75 95 VAL A CA 1
ATOM 731 C C . VAL A 1 95 ? 1.800 -7.941 -7.916 1.00 95.75 95 VAL A C 1
ATOM 733 O O . VAL A 1 95 ? 1.075 -7.708 -6.946 1.00 95.75 95 VAL A O 1
ATOM 736 N N . VAL A 1 96 ? 1.335 -8.487 -9.034 1.00 95.50 96 VAL A N 1
ATOM 737 C CA . VAL A 1 96 ? -0.023 -9.021 -9.198 1.00 95.50 96 VAL A CA 1
ATOM 738 C C . VAL A 1 96 ? 0.022 -10.518 -9.488 1.00 95.50 96 VAL A C 1
ATOM 740 O O . VAL A 1 96 ? 1.036 -11.037 -9.953 1.00 95.50 96 VAL A O 1
ATOM 743 N N . ARG A 1 97 ? -1.078 -11.222 -9.217 1.00 92.75 97 ARG A N 1
ATOM 744 C CA . ARG A 1 97 ? -1.283 -12.607 -9.655 1.00 92.75 97 ARG A CA 1
ATOM 745 C C . ARG A 1 97 ? -2.060 -12.607 -10.964 1.00 92.75 97 ARG A C 1
ATOM 747 O O . ARG A 1 97 ? -3.180 -12.099 -11.031 1.00 92.75 97 ARG A O 1
ATOM 754 N N . GLN A 1 98 ? -1.470 -13.182 -12.004 1.00 87.88 98 GLN A N 1
ATOM 755 C CA . GLN A 1 98 ? -2.169 -13.438 -13.259 1.00 87.88 98 GLN A CA 1
ATOM 756 C C . GLN A 1 98 ? -3.219 -14.555 -13.087 1.00 87.88 98 GLN A C 1
ATOM 758 O O . GLN A 1 98 ? -3.143 -15.329 -12.130 1.00 87.88 98 GLN A O 1
ATOM 763 N N . PRO A 1 99 ? -4.191 -14.697 -14.015 1.00 84.88 99 PRO A N 1
ATOM 764 C CA . PRO A 1 99 ? -5.206 -15.756 -13.949 1.00 84.88 99 PRO A CA 1
ATOM 765 C C . PRO A 1 99 ? -4.647 -17.188 -13.900 1.00 84.88 99 PRO A C 1
ATOM 767 O O . PRO A 1 99 ? -5.304 -18.083 -13.382 1.00 84.88 99 PRO A O 1
ATOM 770 N N . ASN A 1 100 ? -3.435 -17.406 -14.416 1.00 83.31 100 ASN A N 1
ATOM 771 C CA . ASN A 1 100 ? -2.702 -18.677 -14.352 1.00 83.31 100 ASN A CA 1
ATOM 772 C C . ASN A 1 100 ? -1.985 -18.908 -13.000 1.00 83.31 100 ASN A C 1
ATOM 774 O O . ASN A 1 100 ? -1.304 -19.915 -12.839 1.00 83.31 100 ASN A O 1
ATOM 778 N N . GLY A 1 101 ? -2.105 -17.980 -12.045 1.00 83.00 101 GLY A N 1
ATOM 779 C CA . GLY A 1 101 ? -1.468 -18.032 -10.727 1.00 83.00 10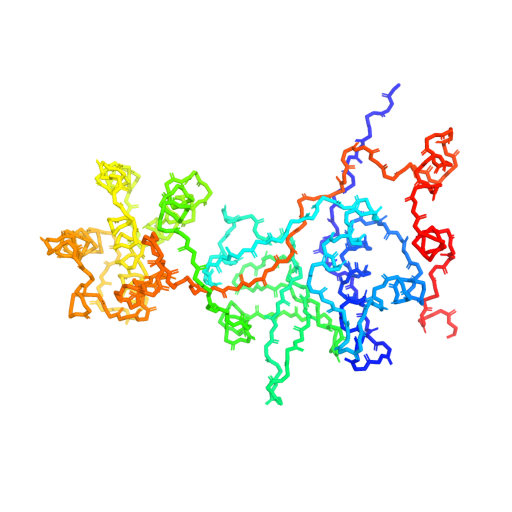1 GLY A CA 1
ATOM 780 C C . GLY A 1 101 ? -0.034 -17.492 -10.672 1.00 83.00 101 GLY A C 1
ATOM 781 O O . GLY A 1 101 ? 0.509 -17.366 -9.573 1.00 83.00 101 GLY A O 1
ATOM 782 N N . VAL A 1 102 ? 0.564 -17.138 -11.814 1.00 86.69 102 VAL A N 1
ATOM 783 C CA . VAL A 1 102 ? 1.952 -16.662 -11.908 1.00 86.69 102 VAL A CA 1
ATOM 784 C C . VAL A 1 102 ? 2.055 -15.208 -11.436 1.00 86.69 102 VAL A C 1
ATOM 786 O O . VAL A 1 102 ? 1.172 -14.384 -11.698 1.00 86.69 102 VAL A O 1
ATOM 789 N N . ALA A 1 103 ? 3.127 -14.895 -10.704 1.00 90.25 103 ALA A N 1
ATOM 790 C CA . ALA A 1 103 ? 3.432 -13.533 -10.281 1.00 90.25 103 ALA A CA 1
ATOM 791 C C . ALA A 1 103 ? 3.869 -12.680 -11.481 1.00 90.25 103 ALA A C 1
ATOM 793 O O . ALA A 1 103 ? 4.620 -13.135 -12.339 1.00 90.25 103 ALA A O 1
ATOM 794 N N . HIS A 1 104 ? 3.405 -11.436 -11.536 1.00 94.00 104 HIS A N 1
ATOM 795 C CA . HIS A 1 104 ? 3.667 -10.524 -12.647 1.00 94.00 104 HIS A CA 1
ATOM 796 C C . HIS A 1 104 ? 3.877 -9.104 -12.136 1.00 94.00 104 HIS A C 1
ATOM 798 O O . HIS A 1 104 ? 3.136 -8.639 -11.266 1.00 94.00 104 HIS A O 1
ATOM 804 N N . PHE A 1 105 ? 4.875 -8.407 -12.675 1.00 95.88 105 PHE A N 1
ATOM 805 C CA . PHE A 1 105 ? 5.118 -7.010 -12.334 1.00 95.88 105 PHE A CA 1
ATOM 806 C C . PHE A 1 105 ? 4.268 -6.082 -13.192 1.00 95.88 105 PHE A C 1
ATOM 808 O O . PHE A 1 105 ? 4.247 -6.186 -14.418 1.00 95.88 105 PHE A O 1
ATOM 815 N N . VAL A 1 106 ? 3.611 -5.127 -12.538 1.00 97.94 106 VAL A N 1
ATOM 816 C CA . VAL A 1 106 ? 2.902 -4.024 -13.194 1.00 97.94 106 VAL A CA 1
ATOM 817 C C . VAL A 1 106 ? 3.255 -2.703 -12.520 1.00 97.94 106 VAL A C 1
ATOM 819 O O . VAL A 1 106 ? 3.601 -2.661 -11.340 1.00 97.94 106 VAL A O 1
ATOM 822 N N . VAL A 1 107 ? 3.135 -1.593 -13.246 1.00 98.56 107 VAL A N 1
ATOM 823 C CA . VAL A 1 107 ? 3.394 -0.257 -12.693 1.00 98.56 107 VAL A CA 1
ATOM 824 C C . VAL A 1 107 ? 2.084 0.405 -12.298 1.00 98.56 107 VAL A C 1
ATOM 826 O O . VAL A 1 107 ? 1.311 0.841 -13.151 1.00 98.56 107 VAL A O 1
ATOM 829 N N . ALA A 1 108 ? 1.857 0.558 -10.998 1.00 98.25 108 ALA A N 1
ATOM 830 C CA . ALA A 1 108 ? 0.806 1.407 -10.457 1.00 98.25 108 ALA A CA 1
ATOM 831 C C . ALA A 1 108 ? 1.282 2.870 -10.500 1.00 98.25 108 ALA A C 1
ATOM 833 O O . ALA A 1 108 ? 2.189 3.272 -9.774 1.00 98.25 108 ALA A O 1
ATOM 834 N N . TRP A 1 109 ? 0.700 3.694 -11.372 1.00 97.88 109 TRP A N 1
ATOM 835 C CA . TRP A 1 109 ? 1.274 5.005 -11.692 1.00 97.88 109 TRP A CA 1
ATOM 836 C C . TRP A 1 109 ? 0.626 6.168 -10.939 1.00 97.88 109 TRP A C 1
ATOM 838 O O . TRP A 1 109 ? 1.300 6.945 -10.251 1.00 97.88 109 TRP A O 1
ATOM 848 N N . ARG A 1 110 ? -0.690 6.344 -11.093 1.00 95.62 110 ARG A N 1
ATOM 849 C CA . ARG A 1 110 ? -1.396 7.534 -10.596 1.00 95.62 110 ARG A CA 1
ATOM 850 C C . ARG A 1 110 ? -2.858 7.244 -10.289 1.00 95.62 110 ARG A C 1
ATOM 852 O O . ARG A 1 110 ? -3.530 6.567 -11.055 1.00 95.62 110 ARG A O 1
ATOM 859 N N . LEU A 1 111 ? -3.370 7.845 -9.214 1.00 95.19 111 LEU A N 1
ATOM 860 C CA . LEU A 1 111 ? -4.796 7.828 -8.872 1.00 95.19 111 LEU A CA 1
ATOM 861 C C . LEU A 1 111 ? -5.578 8.903 -9.641 1.00 95.19 111 LEU A C 1
ATOM 863 O O . LEU A 1 111 ? -5.194 10.076 -9.639 1.00 95.19 111 LEU A O 1
ATOM 867 N N . HIS A 1 112 ? -6.716 8.515 -10.210 1.00 91.75 112 HIS A N 1
ATOM 868 C CA . HIS A 1 112 ? -7.658 9.343 -10.961 1.00 91.75 112 HIS A CA 1
ATOM 869 C C . HIS A 1 112 ? -9.088 9.061 -10.488 1.00 91.75 112 HIS A C 1
ATOM 871 O O . HIS A 1 112 ? -9.662 8.065 -10.886 1.00 91.75 112 HIS A O 1
ATOM 877 N N . HIS A 1 113 ? -9.660 9.923 -9.640 1.00 87.00 113 HIS A N 1
ATOM 878 C CA . HIS A 1 113 ? -11.071 9.879 -9.199 1.00 87.00 113 HIS A CA 1
ATOM 879 C C . HIS A 1 113 ? -11.718 8.472 -9.120 1.00 87.00 113 HIS A C 1
ATOM 881 O O . HIS A 1 113 ? -12.633 8.161 -9.870 1.00 87.00 113 HIS A O 1
ATOM 887 N N . GLY A 1 114 ? -11.241 7.619 -8.204 1.00 86.94 114 GLY A N 1
ATOM 888 C CA . GLY A 1 114 ? -11.773 6.257 -7.996 1.00 86.94 114 GLY A CA 1
ATOM 889 C C . GLY A 1 114 ? -11.180 5.174 -8.910 1.00 86.94 114 GLY A C 1
ATOM 890 O O . GLY A 1 114 ? -11.429 3.987 -8.699 1.00 86.94 114 GLY A O 1
ATOM 891 N N . LEU A 1 115 ? -10.358 5.577 -9.876 1.00 96.19 115 LEU A N 1
ATOM 892 C CA . LEU A 1 115 ? -9.560 4.721 -10.745 1.00 96.19 115 LEU A CA 1
ATOM 893 C C . LEU A 1 115 ? -8.064 4.901 -10.467 1.00 96.19 115 LEU A C 1
ATOM 895 O O . LEU A 1 115 ? -7.618 5.917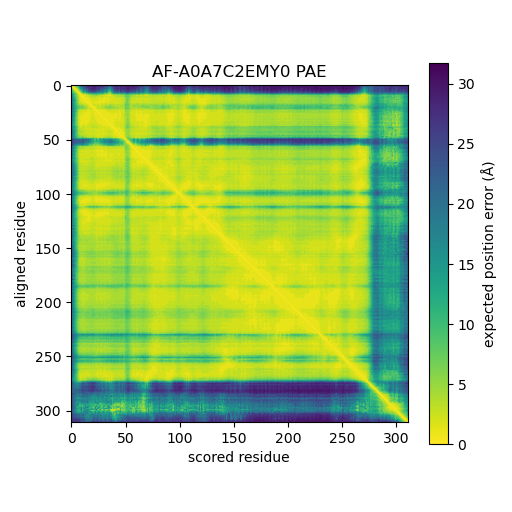 -9.923 1.00 96.19 115 LEU A O 1
ATOM 899 N N . ILE A 1 116 ? -7.271 3.927 -10.888 1.00 97.31 116 ILE A N 1
ATOM 900 C CA . ILE A 1 116 ? -5.814 3.973 -10.905 1.00 97.31 116 ILE A CA 1
ATOM 901 C C . ILE A 1 116 ? -5.304 3.656 -12.309 1.00 97.31 116 ILE A C 1
ATOM 903 O O . ILE A 1 116 ? -5.818 2.768 -12.990 1.00 97.31 116 ILE A O 1
ATOM 907 N N . GLN A 1 117 ? -4.297 4.411 -12.739 1.00 98.00 117 GLN A N 1
ATOM 908 C CA . GLN A 1 117 ? -3.554 4.112 -13.949 1.00 98.00 117 GLN A CA 1
ATOM 909 C C . GLN A 1 117 ? -2.557 3.001 -13.661 1.00 98.00 117 GLN A C 1
ATOM 911 O O . GLN A 1 117 ? -1.703 3.168 -12.786 1.00 98.00 117 GLN A O 1
ATOM 916 N N . VAL A 1 118 ? -2.642 1.919 -14.421 1.00 98.38 118 VAL A N 1
ATOM 917 C CA . VAL A 1 118 ? -1.707 0.799 -14.349 1.00 98.38 118 VAL A CA 1
ATOM 918 C C . VAL A 1 118 ? -1.073 0.618 -15.718 1.00 98.38 118 VAL A C 1
ATOM 920 O O . VAL A 1 118 ? -1.776 0.664 -16.724 1.00 98.38 118 VAL A O 1
ATOM 923 N N . MET A 1 119 ? 0.240 0.444 -15.775 1.00 98.38 119 MET A N 1
ATOM 924 C CA . MET A 1 119 ? 0.897 -0.094 -16.961 1.00 98.38 119 MET A CA 1
ATOM 925 C C . MET A 1 119 ? 1.175 -1.568 -16.715 1.00 98.38 119 MET A C 1
ATOM 927 O O . MET A 1 119 ? 1.933 -1.908 -15.810 1.00 98.38 119 MET A O 1
ATOM 931 N N . ASP A 1 120 ? 0.528 -2.421 -17.498 1.00 97.75 120 ASP A N 1
ATOM 932 C CA . ASP A 1 120 ? 0.725 -3.863 -17.476 1.00 97.75 120 ASP A CA 1
ATOM 933 C C . ASP A 1 120 ? 1.598 -4.241 -18.678 1.00 97.75 120 ASP A C 1
ATOM 935 O O . ASP A 1 120 ? 1.133 -4.085 -19.807 1.00 97.75 120 ASP A O 1
ATOM 939 N N . PRO A 1 121 ? 2.842 -4.709 -18.492 1.00 96.62 121 PRO A N 1
ATOM 940 C CA . PRO A 1 121 ? 3.731 -5.015 -19.610 1.00 96.62 121 PRO A CA 1
ATOM 941 C C . PRO A 1 121 ? 3.183 -6.036 -20.617 1.00 96.62 121 PRO A C 1
ATOM 943 O O . PRO A 1 121 ? 3.595 -6.007 -21.774 1.00 96.62 121 PRO A O 1
ATOM 946 N N . GLY A 1 122 ? 2.246 -6.901 -20.213 1.00 94.75 122 GLY A N 1
ATOM 947 C CA . GLY A 1 122 ? 1.635 -7.897 -21.096 1.00 94.75 122 GLY A CA 1
ATOM 948 C C . GLY A 1 122 ? 0.413 -7.393 -21.870 1.00 94.75 122 GLY A C 1
ATOM 949 O O . GLY A 1 122 ? -0.005 -8.040 -22.825 1.00 94.75 122 GLY A O 1
ATOM 950 N N . ILE A 1 123 ? -0.183 -6.264 -21.467 1.00 95.31 123 ILE A N 1
ATOM 951 C CA . ILE A 1 123 ? -1.469 -5.779 -22.013 1.00 95.31 123 ILE A CA 1
ATOM 952 C C . ILE A 1 123 ? -1.379 -4.335 -22.525 1.00 95.31 123 ILE A C 1
ATOM 954 O O . ILE A 1 123 ? -2.076 -3.967 -23.466 1.00 95.31 123 ILE A O 1
ATOM 958 N N . GLY A 1 124 ? -0.555 -3.501 -21.897 1.00 96.94 124 GLY A N 1
ATOM 959 C CA . GLY A 1 124 ? -0.487 -2.063 -22.126 1.00 96.94 124 GLY A CA 1
ATOM 960 C C . GLY A 1 124 ? -1.083 -1.245 -20.984 1.00 96.94 124 GLY A C 1
ATOM 961 O O . GLY A 1 124 ? -1.289 -1.709 -19.855 1.00 96.94 124 GLY A O 1
ATOM 962 N N . ARG A 1 125 ? -1.350 0.030 -21.268 1.00 97.75 125 ARG A N 1
ATOM 963 C CA . ARG A 1 125 ? -1.887 0.970 -20.283 1.00 97.75 125 ARG A CA 1
ATOM 964 C C . ARG A 1 125 ? -3.358 0.673 -19.986 1.00 97.75 125 ARG A C 1
ATOM 966 O O . ARG A 1 125 ? -4.198 0.637 -20.878 1.00 97.75 125 ARG A O 1
ATOM 973 N N . ARG A 1 126 ? -3.699 0.580 -18.702 1.00 97.38 126 ARG A N 1
ATOM 974 C CA . ARG A 1 126 ? -5.041 0.266 -18.198 1.00 97.38 126 ARG A CA 1
ATOM 975 C C . ARG A 1 126 ? -5.514 1.296 -17.172 1.00 97.38 126 ARG A C 1
ATOM 977 O O . ARG A 1 126 ? -4.724 1.929 -16.469 1.00 97.38 126 ARG A O 1
ATOM 984 N N . TRP A 1 127 ? -6.833 1.424 -17.069 1.00 97.69 127 TRP A N 1
ATOM 985 C CA . TRP A 1 127 ? -7.522 2.159 -16.011 1.00 97.69 127 TRP A CA 1
ATOM 986 C C . TRP A 1 127 ? -8.347 1.174 -15.199 1.00 97.69 127 TRP A C 1
ATOM 988 O O . TRP A 1 127 ? -9.338 0.646 -15.696 1.00 97.69 127 TRP A O 1
ATOM 998 N N . LEU A 1 128 ? -7.925 0.906 -13.967 1.00 97.50 128 LEU A N 1
ATOM 999 C CA . LEU A 1 128 ? -8.602 -0.045 -13.089 1.00 97.50 128 LEU A CA 1
ATOM 1000 C C . LEU A 1 128 ? -9.344 0.697 -11.988 1.00 97.50 128 LEU A C 1
ATOM 1002 O O . LEU A 1 128 ? -8.851 1.694 -11.461 1.00 97.50 128 LEU A O 1
ATOM 1006 N N . SER A 1 129 ? -10.507 0.190 -11.592 1.00 97.00 129 SER A N 1
ATOM 1007 C CA . SER A 1 129 ? -11.075 0.558 -10.298 1.00 97.00 129 SER A CA 1
ATOM 1008 C C . SER A 1 129 ? -10.153 0.099 -9.170 1.00 97.00 129 SER A C 1
ATOM 1010 O O . SER A 1 129 ? -9.378 -0.849 -9.310 1.00 97.00 129 SER A O 1
ATOM 1012 N N . PHE A 1 130 ? -10.269 0.752 -8.017 1.00 94.56 130 PHE A N 1
ATOM 1013 C CA . PHE A 1 130 ? -9.511 0.370 -6.825 1.00 94.56 130 PHE A CA 1
ATOM 1014 C C . PHE A 1 130 ? -9.716 -1.098 -6.455 1.00 94.56 130 PHE A C 1
ATOM 1016 O O . PHE A 1 130 ? -8.750 -1.798 -6.187 1.00 94.56 130 PHE A O 1
ATOM 1023 N N . ARG A 1 131 ? -10.961 -1.579 -6.526 1.00 93.56 131 ARG A N 1
ATOM 1024 C CA . ARG A 1 131 ? -11.292 -2.980 -6.264 1.00 93.56 131 ARG A CA 1
ATOM 1025 C C . ARG A 1 131 ? -10.587 -3.924 -7.238 1.00 93.56 131 ARG A C 1
ATOM 1027 O O . ARG A 1 131 ? -9.935 -4.852 -6.794 1.00 93.56 131 ARG A O 1
ATOM 1034 N N . GLN A 1 132 ? -10.648 -3.637 -8.540 1.00 95.88 132 GLN A N 1
ATOM 1035 C CA . GLN A 1 132 ? -10.004 -4.479 -9.553 1.00 95.88 132 GLN A CA 1
ATOM 1036 C C . GLN A 1 132 ? -8.496 -4.617 -9.340 1.00 95.88 132 GLN A C 1
ATOM 1038 O O . GLN A 1 132 ? -7.972 -5.698 -9.581 1.00 95.88 132 GLN A O 1
ATOM 1043 N N . LEU A 1 133 ? -7.797 -3.549 -8.932 1.00 95.88 133 LEU A N 1
ATOM 1044 C CA . LEU A 1 133 ? -6.370 -3.663 -8.628 1.00 95.88 133 LEU A CA 1
ATOM 1045 C C . LEU A 1 133 ? -6.137 -4.458 -7.339 1.00 95.88 133 LEU A C 1
ATOM 1047 O O . LEU A 1 133 ? -5.311 -5.359 -7.353 1.00 95.88 133 LEU A O 1
ATOM 1051 N N . LEU A 1 134 ? -6.856 -4.148 -6.253 1.00 94.12 134 LEU A N 1
ATOM 1052 C CA . LEU A 1 134 ? -6.684 -4.845 -4.971 1.00 94.12 134 LEU A CA 1
ATOM 1053 C C . LEU A 1 134 ? -6.924 -6.355 -5.097 1.00 94.12 134 LEU A C 1
ATOM 1055 O O . LEU A 1 134 ? -6.146 -7.123 -4.548 1.00 94.12 134 LEU A O 1
ATOM 1059 N N . ASP A 1 135 ? -7.932 -6.766 -5.872 1.00 93.62 135 ASP A N 1
ATOM 1060 C CA . ASP A 1 135 ? -8.253 -8.180 -6.120 1.00 93.62 135 ASP A CA 1
ATOM 1061 C C . ASP A 1 135 ? -7.155 -8.907 -6.931 1.00 93.62 135 ASP A C 1
ATOM 1063 O O . ASP A 1 135 ? -7.081 -10.132 -6.910 1.00 93.62 135 ASP A O 1
ATOM 1067 N N . GLN A 1 136 ? -6.306 -8.166 -7.656 1.00 95.06 136 GLN A N 1
ATOM 1068 C CA . GLN A 1 136 ? -5.192 -8.710 -8.444 1.00 95.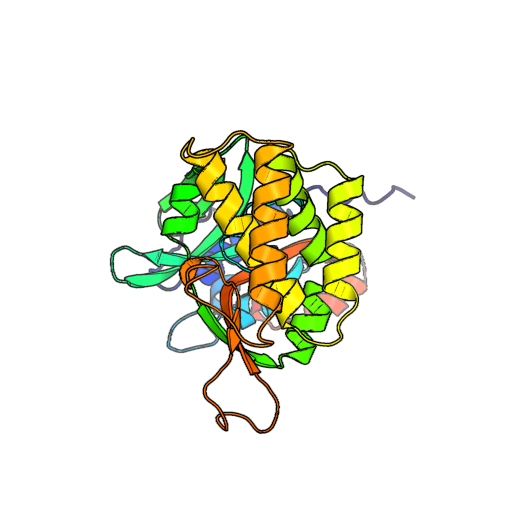06 136 GLN A CA 1
ATOM 1069 C C . GLN A 1 136 ? -3.860 -8.705 -7.687 1.00 95.06 136 GLN A C 1
ATOM 1071 O O . GLN A 1 136 ? -2.941 -9.407 -8.105 1.00 95.06 136 GLN A O 1
ATOM 1076 N N . LEU A 1 137 ? -3.708 -7.913 -6.618 1.00 95.38 137 LEU A N 1
ATOM 1077 C CA . LEU A 1 137 ? -2.428 -7.788 -5.918 1.00 95.38 137 LEU A CA 1
ATOM 1078 C C . LEU A 1 137 ? -1.981 -9.131 -5.341 1.00 95.38 137 LEU A C 1
ATOM 1080 O O . LEU A 1 137 ? -2.746 -9.855 -4.703 1.00 95.38 137 LEU A O 1
ATOM 1084 N N . TYR A 1 138 ? -0.702 -9.439 -5.534 1.00 93.12 138 TYR A N 1
ATOM 1085 C CA . TYR A 1 138 ? -0.068 -10.523 -4.813 1.00 93.12 138 TYR A CA 1
ATOM 1086 C C . TYR A 1 138 ? 0.069 -10.106 -3.355 1.00 93.12 138 TYR A C 1
ATOM 1088 O O . TYR A 1 138 ? 0.800 -9.175 -3.015 1.00 93.12 138 TYR A O 1
ATOM 1096 N N . GLU A 1 139 ? -0.630 -10.821 -2.490 1.00 92.19 139 GLU A N 1
ATOM 1097 C CA . GLU A 1 139 ? -0.518 -10.620 -1.062 1.00 92.19 139 GLU A CA 1
ATOM 1098 C C . GLU A 1 139 ? 0.542 -11.545 -0.472 1.00 92.19 139 GLU A C 1
ATOM 1100 O O . GLU A 1 139 ? 0.497 -12.770 -0.623 1.00 92.19 139 GLU A O 1
ATOM 1105 N N . HIS A 1 140 ? 1.516 -10.924 0.175 1.00 90.62 140 HIS A N 1
ATOM 1106 C CA . HIS A 1 140 ? 2.623 -11.566 0.849 1.00 90.62 140 HIS A CA 1
ATOM 1107 C C . HIS A 1 140 ? 2.362 -11.593 2.356 1.00 90.62 140 HIS A C 1
ATOM 1109 O O . HIS A 1 140 ? 1.763 -10.668 2.912 1.00 90.62 140 HIS A O 1
ATOM 1115 N N . VAL A 1 141 ? 2.824 -12.654 3.014 1.00 91.56 141 VAL A N 1
ATOM 1116 C CA . VAL A 1 141 ? 2.820 -12.781 4.472 1.00 91.56 141 VAL A CA 1
ATOM 1117 C C . VAL A 1 141 ? 4.247 -13.052 4.909 1.00 91.56 141 VAL A C 1
ATOM 1119 O O . VAL A 1 141 ? 4.861 -13.998 4.424 1.00 91.56 141 VAL A O 1
ATOM 1122 N N . THR A 1 142 ? 4.759 -12.232 5.820 1.00 90.50 142 THR A N 1
ATOM 1123 C CA . THR A 1 142 ? 6.117 -12.374 6.354 1.00 90.50 142 THR A CA 1
ATOM 1124 C C . THR A 1 142 ? 6.135 -12.153 7.860 1.00 90.50 142 THR A C 1
ATOM 1126 O O . THR A 1 142 ? 5.299 -11.421 8.391 1.00 90.50 142 THR A O 1
ATOM 1129 N N . ALA A 1 143 ? 7.065 -12.800 8.557 1.00 93.25 143 ALA A N 1
ATOM 1130 C CA . ALA A 1 143 ? 7.277 -12.568 9.978 1.00 93.25 143 ALA A CA 1
ATOM 1131 C C . ALA A 1 143 ? 8.161 -11.330 10.172 1.00 93.25 143 ALA A C 1
ATOM 1133 O O . ALA A 1 143 ? 9.236 -11.233 9.585 1.00 93.25 143 ALA A O 1
ATOM 1134 N N . VAL A 1 144 ? 7.720 -10.399 11.015 1.00 92.06 144 VAL A N 1
ATOM 1135 C CA . VAL A 1 144 ? 8.469 -9.190 11.384 1.00 92.06 144 VAL A CA 1
ATOM 1136 C C . VAL A 1 144 ? 8.578 -9.084 12.903 1.00 92.06 144 VAL A C 1
ATOM 1138 O O . VAL A 1 144 ? 7.635 -9.488 13.588 1.00 92.06 144 VAL A O 1
ATOM 1141 N N . PRO A 1 145 ? 9.666 -8.522 13.459 1.00 95.19 145 PRO A N 1
ATOM 1142 C CA . PRO A 1 145 ? 9.731 -8.242 14.888 1.00 95.19 145 PRO A CA 1
ATOM 1143 C C . PRO A 1 145 ? 8.574 -7.333 15.316 1.00 95.19 145 PRO A C 1
ATOM 1145 O O . PRO A 1 145 ? 8.285 -6.319 14.666 1.00 95.19 145 PRO A O 1
ATOM 1148 N N . ALA A 1 146 ? 7.908 -7.677 16.419 1.00 96.31 146 ALA A N 1
ATOM 1149 C CA . ALA A 1 146 ? 6.763 -6.917 16.919 1.00 96.31 146 ALA A CA 1
ATOM 1150 C C . ALA A 1 146 ? 7.137 -5.464 17.260 1.00 96.31 146 ALA A C 1
ATOM 1152 O O . ALA A 1 146 ? 6.352 -4.545 17.015 1.00 96.31 146 ALA A O 1
ATOM 1153 N N . SER A 1 147 ? 8.361 -5.247 17.749 1.00 95.50 147 SER A N 1
ATOM 1154 C CA . SER A 1 147 ? 8.943 -3.930 18.030 1.00 95.50 147 SER A CA 1
ATOM 1155 C C . SER A 1 147 ? 9.084 -3.071 16.769 1.00 95.50 147 SER A C 1
ATOM 1157 O O . SER A 1 147 ? 8.621 -1.931 16.751 1.00 95.50 147 SER A O 1
ATOM 1159 N N . THR A 1 148 ? 9.634 -3.628 15.685 1.00 93.75 148 THR A N 1
ATOM 1160 C CA . THR A 1 148 ? 9.769 -2.939 14.391 1.00 93.75 148 THR A CA 1
ATOM 1161 C C . THR A 1 148 ? 8.405 -2.553 13.826 1.00 93.75 148 THR A C 1
ATOM 1163 O O . THR A 1 148 ? 8.203 -1.419 13.385 1.00 93.75 148 THR A O 1
ATOM 1166 N N . TRP A 1 149 ? 7.430 -3.466 13.884 1.00 95.06 149 TRP A N 1
ATOM 1167 C CA . TRP A 1 149 ? 6.070 -3.149 13.454 1.00 95.06 149 TRP A CA 1
ATOM 1168 C C . TRP A 1 149 ? 5.434 -2.060 14.330 1.00 95.06 149 TRP A C 1
ATOM 1170 O O . TRP A 1 149 ? 4.809 -1.137 13.809 1.00 95.06 149 TRP A O 1
ATOM 1180 N N . ARG A 1 150 ? 5.618 -2.126 15.655 1.00 96.31 150 ARG A N 1
ATOM 1181 C CA . ARG A 1 150 ? 5.105 -1.137 16.615 1.00 96.31 150 ARG A CA 1
ATOM 1182 C C . ARG A 1 150 ? 5.673 0.258 16.369 1.00 96.31 150 ARG A C 1
ATOM 1184 O O . ARG A 1 150 ? 4.934 1.242 16.491 1.00 96.31 150 ARG A O 1
ATOM 1191 N N . GLU A 1 151 ? 6.960 0.358 16.060 1.00 94.75 151 GLU A N 1
ATOM 1192 C CA . GLU A 1 151 ? 7.621 1.616 15.710 1.00 94.75 151 GLU A CA 1
ATOM 1193 C C . GLU A 1 151 ? 7.020 2.196 14.424 1.00 94.75 151 GLU A C 1
ATOM 1195 O O . GLU A 1 151 ? 6.536 3.333 14.412 1.00 94.75 151 GLU A O 1
ATOM 1200 N N . TRP A 1 152 ? 6.939 1.379 13.370 1.00 94.00 152 TRP A N 1
ATOM 1201 C CA . TRP A 1 152 ? 6.362 1.784 12.091 1.00 94.00 152 TRP A CA 1
ATOM 1202 C C . TRP A 1 152 ? 4.886 2.189 12.206 1.00 94.00 152 TRP A C 1
ATOM 1204 O O . TRP A 1 152 ? 4.500 3.247 11.708 1.00 94.00 152 TRP A O 1
ATOM 1214 N N . ALA A 1 153 ? 4.057 1.413 12.905 1.00 94.44 153 ALA A N 1
ATOM 1215 C CA . ALA A 1 153 ? 2.645 1.733 13.113 1.00 94.44 153 ALA A CA 1
ATOM 1216 C C . ALA A 1 153 ? 2.452 3.014 13.947 1.00 94.44 153 ALA A C 1
ATOM 1218 O O . ALA A 1 153 ? 1.439 3.703 13.821 1.00 94.44 153 ALA A O 1
ATOM 1219 N N . GLY A 1 154 ? 3.429 3.361 14.792 1.00 93.44 154 GLY A N 1
ATOM 1220 C CA . GLY A 1 154 ? 3.474 4.615 15.547 1.00 93.44 154 GLY A CA 1
ATOM 1221 C C . GLY A 1 154 ? 3.859 5.839 14.708 1.00 93.44 154 GLY A C 1
ATOM 1222 O O . GLY A 1 154 ? 3.583 6.978 15.108 1.00 93.44 154 GLY A O 1
ATOM 1223 N N . SER A 1 155 ? 4.478 5.620 13.547 1.00 92.50 155 SER A N 1
ATOM 1224 C CA . SER A 1 155 ? 5.042 6.672 12.703 1.00 92.50 155 SER A CA 1
ATOM 1225 C C . SER A 1 155 ? 3.975 7.586 12.078 1.00 92.50 155 SER A C 1
ATOM 1227 O O . SER A 1 155 ? 2.798 7.218 11.953 1.00 92.50 155 SER A O 1
ATOM 1229 N N . PRO A 1 156 ? 4.359 8.800 11.639 1.00 91.69 156 PRO A N 1
ATOM 1230 C CA . PRO A 1 156 ? 3.489 9.652 10.834 1.00 91.69 156 PRO A CA 1
ATOM 1231 C C . PRO A 1 156 ? 2.980 8.966 9.559 1.00 91.69 156 PRO A C 1
ATOM 1233 O O . PRO A 1 156 ? 1.816 9.156 9.212 1.00 91.69 156 PRO A O 1
ATOM 1236 N N . ASP A 1 157 ? 3.803 8.152 8.897 1.00 87.44 157 ASP A N 1
ATOM 1237 C CA . ASP A 1 157 ? 3.473 7.515 7.616 1.00 87.44 157 ASP A CA 1
ATOM 1238 C C . ASP A 1 157 ? 2.260 6.594 7.745 1.00 87.44 157 ASP A C 1
ATOM 1240 O O . ASP A 1 157 ? 1.279 6.729 7.007 1.00 87.44 157 ASP A O 1
ATOM 1244 N N . PHE A 1 158 ? 2.268 5.725 8.756 1.00 91.44 158 PHE A N 1
ATOM 1245 C CA . PHE A 1 158 ? 1.131 4.859 9.045 1.00 91.44 158 PHE A CA 1
ATOM 1246 C C . PHE A 1 158 ? -0.092 5.658 9.503 1.00 91.44 158 PHE A C 1
ATOM 1248 O O . PHE A 1 158 ? -1.204 5.501 8.984 1.00 91.44 158 PHE A O 1
ATOM 1255 N N . PHE A 1 159 ? 0.099 6.563 10.466 1.00 92.44 159 PHE A N 1
ATOM 1256 C CA . PHE A 1 159 ? -1.023 7.276 11.068 1.00 92.44 159 PHE A CA 1
ATOM 1257 C C . PHE A 1 159 ? -1.708 8.256 10.122 1.00 92.44 159 PHE A C 1
ATOM 1259 O O . PHE A 1 159 ? -2.904 8.507 10.284 1.00 92.44 159 PHE A O 1
ATOM 1266 N N . ASN A 1 160 ? -1.002 8.808 9.137 1.00 94.19 160 ASN A N 1
ATOM 1267 C CA . ASN A 1 160 ? -1.615 9.655 8.119 1.00 94.19 160 ASN A CA 1
ATOM 1268 C C . ASN A 1 160 ? -2.610 8.852 7.270 1.00 94.19 160 ASN A C 1
ATOM 1270 O O . ASN A 1 160 ? -3.708 9.342 6.991 1.00 94.19 160 ASN A O 1
ATOM 1274 N N . VAL A 1 161 ? -2.276 7.601 6.935 1.00 95.25 161 VAL A N 1
ATOM 1275 C CA . VAL A 1 161 ? -3.174 6.676 6.227 1.00 95.25 161 VAL A CA 1
ATOM 1276 C C . VAL A 1 161 ? -4.385 6.324 7.089 1.00 95.25 161 VAL A C 1
ATOM 1278 O O . VAL A 1 161 ? -5.529 6.483 6.649 1.00 95.25 161 VAL A O 1
ATOM 1281 N N . LEU A 1 162 ? -4.157 5.924 8.342 1.00 96.25 162 LEU A N 1
ATOM 1282 C CA . LEU A 1 162 ? -5.233 5.598 9.280 1.00 96.25 162 LEU A CA 1
ATOM 1283 C C . LEU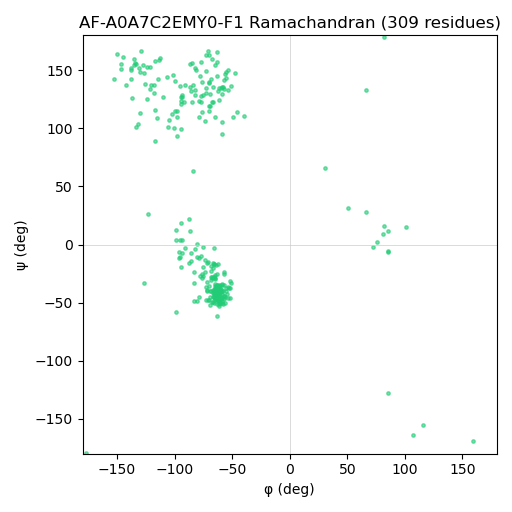 A 1 162 ? -6.164 6.798 9.512 1.00 96.25 162 LEU A C 1
ATOM 1285 O O . LEU A 1 162 ? -7.383 6.672 9.410 1.00 96.25 162 LEU A O 1
ATOM 1289 N N . SER A 1 163 ? -5.610 7.993 9.719 1.00 96.44 163 SER A N 1
ATOM 1290 C CA . SER A 1 163 ? -6.384 9.229 9.913 1.00 96.44 163 SER A CA 1
ATOM 1291 C C . SER A 1 163 ? -7.300 9.534 8.729 1.00 96.44 163 SER A C 1
ATOM 1293 O O . SER A 1 163 ? -8.408 10.039 8.908 1.00 96.44 163 SER A O 1
ATOM 1295 N N . LYS A 1 164 ? -6.875 9.209 7.504 1.00 96.06 164 LYS A N 1
ATOM 1296 C CA . LYS A 1 164 ? -7.691 9.406 6.298 1.00 96.06 164 LYS A CA 1
ATOM 1297 C C . LYS A 1 164 ? -8.839 8.420 6.207 1.00 96.06 164 LYS A C 1
ATOM 1299 O O . LYS A 1 164 ? -9.937 8.813 5.810 1.00 96.06 164 LYS A O 1
ATOM 1304 N N . ARG A 1 165 ? -8.619 7.178 6.634 1.00 95.19 165 ARG A N 1
ATOM 1305 C CA . ARG A 1 165 ? -9.692 6.190 6.782 1.00 95.19 165 ARG A CA 1
ATOM 1306 C C . ARG A 1 165 ? -10.709 6.634 7.829 1.00 95.19 165 ARG A C 1
ATOM 1308 O O . ARG A 1 165 ? -11.900 6.658 7.536 1.00 95.19 165 ARG A O 1
ATOM 1315 N N . LEU A 1 166 ? -10.242 7.066 9.001 1.00 97.44 166 LEU A N 1
ATOM 1316 C CA . LEU A 1 166 ? -11.101 7.578 10.075 1.00 97.44 166 LEU A CA 1
ATOM 1317 C C . LEU A 1 166 ? -11.923 8.792 9.606 1.00 97.44 166 LEU A C 1
ATOM 1319 O O . LEU A 1 166 ? -13.134 8.850 9.826 1.00 97.44 166 LEU A O 1
ATOM 1323 N N . ALA A 1 167 ? -11.307 9.718 8.867 1.00 97.38 167 ALA A N 1
ATOM 1324 C CA . ALA A 1 167 ? -12.014 10.856 8.282 1.00 97.38 167 ALA A CA 1
ATOM 1325 C C . ALA A 1 167 ? -13.094 10.432 7.266 1.00 97.38 167 ALA A C 1
ATOM 1327 O O . ALA A 1 167 ? -14.170 11.029 7.242 1.00 97.38 167 ALA A O 1
ATOM 1328 N N . ARG A 1 168 ? -12.856 9.385 6.458 1.00 94.00 168 ARG A N 1
ATOM 1329 C CA . ARG A 1 168 ? -13.836 8.864 5.482 1.00 94.00 168 ARG A CA 1
ATOM 1330 C C . ARG A 1 168 ? -15.108 8.337 6.148 1.00 94.00 168 ARG A C 1
ATOM 1332 O O . ARG A 1 168 ? -16.193 8.515 5.602 1.00 94.00 168 ARG A O 1
ATOM 1339 N N . ILE A 1 169 ? -14.987 7.748 7.335 1.00 96.69 169 ILE A N 1
ATOM 1340 C CA . ILE A 1 169 ? -16.135 7.305 8.140 1.00 96.69 169 ILE A CA 1
ATOM 1341 C C . ILE A 1 169 ? -16.697 8.411 9.046 1.00 96.69 169 ILE A C 1
ATOM 1343 O O . ILE A 1 169 ? -17.553 8.144 9.888 1.00 96.69 169 ILE A O 1
ATOM 1347 N N . GLY A 1 170 ? -16.271 9.665 8.855 1.00 97.19 170 GLY A N 1
ATOM 1348 C CA . GLY A 1 170 ? -16.814 10.848 9.524 1.00 97.19 170 GLY A CA 1
ATOM 1349 C C . GLY A 1 170 ? -16.276 11.097 10.934 1.00 97.19 170 GLY A C 1
ATOM 1350 O O . GLY A 1 170 ? -16.881 11.867 11.680 1.00 97.19 170 GLY A O 1
ATOM 1351 N N . ILE A 1 171 ? -15.172 10.457 11.326 1.00 97.88 171 ILE A N 1
ATOM 1352 C CA . ILE A 1 171 ? -14.545 10.702 12.629 1.00 97.88 171 ILE A CA 1
ATOM 1353 C C . ILE A 1 171 ? -13.764 12.016 12.566 1.00 97.88 171 ILE A C 1
ATOM 1355 O O . ILE A 1 171 ? -12.944 12.239 11.676 1.00 97.88 171 ILE A O 1
ATOM 1359 N N . ASP A 1 172 ? -14.033 12.903 13.522 1.00 97.00 172 ASP A N 1
ATOM 1360 C CA . ASP A 1 172 ? -13.394 14.211 13.588 1.00 97.00 172 ASP A CA 1
ATOM 1361 C C . ASP A 1 172 ? -11.920 14.126 14.037 1.00 97.00 172 ASP A C 1
ATOM 1363 O O . ASP A 1 172 ? -11.454 13.134 14.613 1.00 97.00 172 ASP A O 1
ATOM 1367 N N . LYS A 1 173 ? -11.164 15.203 13.787 1.00 96.81 173 LYS A N 1
ATOM 1368 C CA . LYS A 1 173 ? -9.733 15.276 14.120 1.00 96.81 173 LYS A CA 1
ATOM 1369 C C . LYS A 1 173 ? -9.461 15.148 15.621 1.00 96.81 173 LYS A C 1
ATOM 1371 O O . LYS A 1 173 ? -8.468 14.534 15.989 1.00 96.81 173 LYS A O 1
ATOM 1376 N N . LYS A 1 174 ? -10.324 15.690 16.490 1.00 97.44 174 LYS A N 1
ATOM 1377 C CA . LYS A 1 174 ? -10.139 15.639 17.951 1.00 97.44 174 LYS A CA 1
ATOM 1378 C C . LYS A 1 174 ? -10.265 14.201 18.453 1.00 97.44 174 LYS A C 1
ATOM 1380 O O . LYS A 1 174 ? -9.422 13.741 19.222 1.00 97.44 174 LYS A O 1
ATOM 1385 N N . THR A 1 175 ? -11.277 13.480 17.980 1.00 97.19 175 THR A N 1
ATOM 1386 C CA . THR A 1 175 ? -11.479 12.057 18.272 1.00 97.19 175 THR A CA 1
ATOM 1387 C C . THR A 1 175 ? -10.328 11.217 17.718 1.00 97.19 175 THR A C 1
ATOM 1389 O O . THR A 1 175 ? -9.805 10.370 18.436 1.00 97.19 175 THR A O 1
ATOM 1392 N N . THR A 1 176 ? -9.878 11.499 16.492 1.00 97.62 176 THR A N 1
ATOM 1393 C CA . THR A 1 176 ? -8.722 10.828 15.870 1.00 97.62 176 THR A CA 1
ATOM 1394 C C . THR A 1 176 ? -7.445 11.002 16.696 1.00 97.62 176 THR A C 1
ATOM 1396 O O . THR A 1 176 ? -6.783 10.017 17.009 1.00 97.62 176 THR A O 1
ATOM 1399 N N . SER A 1 177 ? -7.124 12.230 17.120 1.00 97.19 177 SER A N 1
ATOM 1400 C CA . SER A 1 177 ? -5.945 12.500 17.954 1.00 97.19 177 SER A CA 1
ATOM 1401 C C . SER A 1 177 ? -6.012 11.799 19.309 1.00 97.19 177 SER A C 1
ATOM 1403 O O . SER A 1 177 ? -4.998 11.287 19.776 1.00 97.19 177 SER A O 1
ATOM 1405 N N . ARG A 1 178 ? -7.199 11.732 19.929 1.00 97.69 178 ARG A N 1
ATOM 1406 C CA . ARG A 1 178 ? -7.392 10.999 21.188 1.00 97.69 178 ARG A CA 1
ATOM 1407 C C . ARG A 1 178 ? -7.156 9.500 21.009 1.00 97.69 178 ARG A C 1
ATOM 1409 O O . ARG A 1 178 ? -6.437 8.922 21.808 1.00 97.69 178 ARG A O 1
ATOM 1416 N N . LEU A 1 179 ? -7.726 8.894 19.965 1.00 97.69 179 LEU A N 1
ATOM 1417 C CA . LEU A 1 179 ? -7.537 7.469 19.665 1.00 97.69 179 LEU A CA 1
ATOM 1418 C C . LEU A 1 179 ? -6.070 7.142 19.367 1.00 97.69 179 LEU A C 1
ATOM 1420 O O . LEU A 1 179 ? -5.564 6.137 19.850 1.00 97.69 179 LEU A O 1
ATOM 1424 N N . LYS A 1 180 ? -5.369 8.017 18.632 1.00 97.19 180 LYS A N 1
ATOM 1425 C CA . LYS A 1 180 ? -3.921 7.897 18.423 1.00 97.19 180 LYS A CA 1
ATOM 1426 C C . LYS A 1 180 ? -3.161 7.919 19.750 1.00 97.19 180 LYS A C 1
ATOM 1428 O O . LYS A 1 180 ? -2.333 7.049 19.973 1.00 97.19 180 LYS A O 1
ATOM 1433 N N . ALA A 1 181 ? -3.435 8.894 20.617 1.00 97.19 181 ALA A N 1
ATOM 1434 C CA . ALA A 1 181 ? -2.766 8.997 21.912 1.00 97.19 181 ALA A CA 1
ATOM 1435 C C . ALA A 1 181 ? -3.031 7.765 22.798 1.00 97.19 181 ALA A C 1
ATOM 1437 O O . ALA A 1 181 ? -2.098 7.247 23.399 1.00 97.19 181 ALA A O 1
ATOM 1438 N N . GLU A 1 182 ? -4.274 7.274 22.819 1.00 97.06 182 GLU A N 1
ATOM 1439 C CA . GLU A 1 182 ? -4.688 6.062 23.543 1.00 97.06 182 GLU A CA 1
ATOM 1440 C C . GLU A 1 182 ? -3.970 4.811 23.006 1.00 97.06 182 GLU A C 1
ATOM 1442 O O . GLU A 1 182 ? -3.440 4.027 23.781 1.00 97.06 182 GLU A O 1
ATOM 1447 N N . ALA A 1 183 ? -3.870 4.638 21.685 1.00 96.75 183 ALA A N 1
ATOM 1448 C CA . ALA A 1 183 ? -3.167 3.492 21.103 1.00 96.75 183 ALA A CA 1
ATOM 1449 C C . ALA A 1 183 ? -1.635 3.579 21.257 1.00 96.75 183 ALA A C 1
ATOM 1451 O O . ALA A 1 183 ? -0.967 2.560 21.409 1.00 96.75 183 ALA A O 1
ATOM 1452 N N . CYS A 1 184 ? -1.064 4.787 21.241 1.00 96.25 184 CYS A N 1
ATOM 1453 C CA . CYS A 1 184 ? 0.373 5.004 21.408 1.00 96.25 184 CYS A CA 1
ATOM 1454 C C . CYS A 1 184 ? 0.848 4.973 22.869 1.00 96.25 184 CYS A C 1
ATOM 1456 O O . CYS A 1 184 ? 2.059 4.957 23.077 1.00 96.25 184 CYS A O 1
ATOM 1458 N N . SER A 1 185 ? -0.048 4.981 23.865 1.00 95.75 185 SER A N 1
ATOM 1459 C CA . SER A 1 185 ? 0.348 5.011 25.282 1.00 95.75 185 SER A CA 1
ATOM 1460 C C . SER A 1 185 ? 0.957 3.698 25.777 1.00 95.75 185 SER A C 1
ATOM 1462 O O . SER A 1 185 ? 1.565 3.681 26.840 1.00 95.75 185 SER A O 1
ATOM 1464 N N . SER A 1 186 ? 0.773 2.606 25.033 1.00 92.81 186 SER A N 1
ATOM 1465 C CA . SER A 1 186 ? 1.395 1.311 25.306 1.00 92.81 186 SER A CA 1
ATOM 1466 C C . SER A 1 186 ? 2.613 1.099 24.410 1.00 92.81 186 SER A C 1
ATOM 1468 O O . SER A 1 186 ? 2.578 1.416 23.217 1.00 92.81 186 SER A O 1
ATOM 1470 N N . GLU A 1 187 ? 3.673 0.511 24.960 1.00 93.62 187 GLU A N 1
ATOM 1471 C CA . GLU A 1 187 ? 4.815 0.016 24.178 1.00 93.62 187 GLU A CA 1
ATOM 1472 C C . GLU A 1 187 ? 4.479 -1.272 23.411 1.00 93.62 187 GLU A C 1
ATOM 1474 O O . GLU A 1 187 ? 5.187 -1.642 22.481 1.00 93.62 187 GLU A O 1
ATOM 1479 N N . HIS A 1 188 ? 3.357 -1.922 23.733 1.00 95.62 188 HIS A N 1
ATOM 1480 C CA . HIS A 1 188 ? 2.891 -3.116 23.040 1.00 95.62 188 HIS A CA 1
ATOM 1481 C C . HIS A 1 188 ? 2.336 -2.788 21.641 1.00 95.62 188 HIS A C 1
ATOM 1483 O O . HIS A 1 188 ? 1.758 -1.721 21.415 1.00 95.62 188 HIS A O 1
ATOM 1489 N N . TRP A 1 189 ? 2.460 -3.725 20.697 1.00 96.19 189 TRP A N 1
ATOM 1490 C CA . TRP A 1 189 ? 1.961 -3.601 19.318 1.00 96.19 189 TRP A CA 1
ATOM 1491 C C . TRP A 1 189 ? 0.426 -3.631 19.225 1.00 96.19 189 TRP A C 1
ATOM 1493 O O . TRP A 1 189 ? -0.169 -2.908 18.420 1.00 96.19 189 TRP A O 1
ATOM 1503 N N . LEU A 1 190 ? -0.222 -4.431 20.077 1.00 97.31 190 LEU A N 1
ATOM 1504 C CA . LEU A 1 190 ? -1.654 -4.741 19.984 1.00 97.31 190 LEU A CA 1
ATOM 1505 C C . LEU A 1 190 ? -2.576 -3.511 19.874 1.00 97.31 190 LEU A C 1
ATOM 1507 O O . LEU A 1 190 ? -3.419 -3.523 18.979 1.00 97.31 190 LEU A O 1
ATOM 1511 N N . PRO A 1 191 ? -2.445 -2.430 20.671 1.00 97.62 191 PRO A N 1
ATOM 1512 C CA . PRO A 1 191 ? -3.382 -1.307 20.578 1.00 97.62 191 PRO A CA 1
ATOM 1513 C C . PRO A 1 191 ? -3.378 -0.597 19.218 1.00 97.62 191 PRO A C 1
ATOM 1515 O O . PRO A 1 191 ? -4.434 -0.213 18.712 1.00 97.62 191 PRO A O 1
ATOM 1518 N N . LEU A 1 192 ? -2.218 -0.457 18.571 1.00 97.38 192 LEU A N 1
ATOM 1519 C CA . LEU A 1 192 ? -2.162 0.106 17.219 1.00 97.38 192 LEU A CA 1
ATOM 1520 C C . LEU A 1 192 ? -2.797 -0.835 16.195 1.00 97.38 192 LEU A C 1
ATOM 1522 O O . LEU A 1 192 ? -3.532 -0.375 15.318 1.00 97.38 192 LEU A O 1
ATOM 1526 N N . ALA A 1 193 ? -2.556 -2.142 16.330 1.00 97.50 193 ALA A N 1
ATOM 1527 C CA . ALA A 1 193 ? -3.114 -3.147 15.430 1.00 97.50 193 ALA A CA 1
ATOM 1528 C C . ALA A 1 193 ? -4.640 -3.214 15.572 1.00 97.50 193 ALA A C 1
ATOM 1530 O O . ALA A 1 193 ? -5.356 -3.236 14.572 1.00 97.50 193 ALA A O 1
ATOM 1531 N N . ALA A 1 194 ? -5.137 -3.148 16.808 1.00 98.06 194 ALA A N 1
ATOM 1532 C CA . ALA A 1 194 ? -6.552 -3.136 17.141 1.00 98.06 194 ALA A CA 1
ATOM 1533 C C . ALA A 1 194 ? -7.256 -1.885 16.604 1.00 98.06 194 ALA A C 1
ATOM 1535 O O . ALA A 1 194 ? -8.338 -1.992 16.027 1.00 98.06 194 ALA A O 1
ATOM 1536 N N . LEU A 1 195 ? -6.650 -0.700 16.745 1.00 98.06 195 LEU A N 1
ATOM 1537 C CA . LEU A 1 195 ? -7.223 0.538 16.211 1.00 98.06 195 LEU A CA 1
ATOM 1538 C C . LEU A 1 195 ? -7.325 0.498 14.677 1.00 98.06 195 LEU A C 1
ATOM 1540 O O . LEU A 1 195 ? -8.348 0.893 14.113 1.00 98.06 195 LEU A O 1
ATOM 1544 N N . ASP A 1 196 ? -6.283 0.008 14.005 1.00 97.69 196 ASP A N 1
ATOM 1545 C CA . ASP A 1 196 ? -6.246 -0.154 12.550 1.00 97.69 196 ASP A CA 1
ATOM 1546 C C . ASP A 1 196 ? -7.273 -1.195 12.061 1.00 97.69 196 ASP A C 1
ATOM 1548 O O . ASP A 1 196 ? -8.063 -0.921 11.151 1.00 97.69 196 ASP A O 1
ATOM 1552 N N . ALA A 1 197 ? -7.350 -2.354 12.722 1.00 98.00 197 ALA A N 1
ATOM 1553 C CA . ALA A 1 197 ? -8.318 -3.403 12.408 1.00 98.00 197 ALA A CA 1
ATOM 1554 C C . ALA A 1 197 ? -9.769 -2.946 12.650 1.00 98.00 197 ALA A C 1
ATOM 1556 O O . ALA A 1 197 ? -10.628 -3.109 11.777 1.00 98.00 197 ALA A O 1
ATOM 1557 N N . ALA A 1 1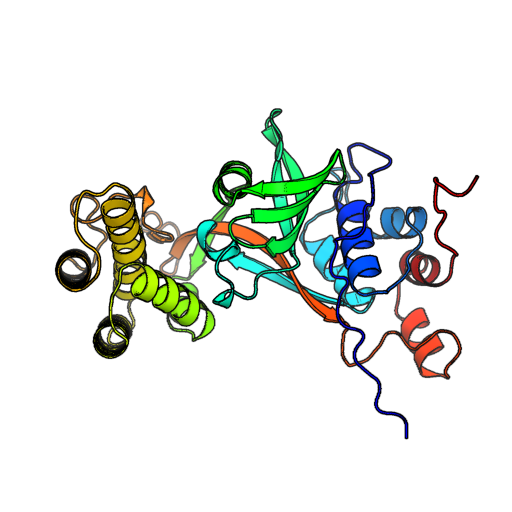98 ? -10.038 -2.271 13.772 1.00 98.25 198 ALA A N 1
ATOM 1558 C CA . ALA A 1 198 ? -11.344 -1.682 14.063 1.00 98.25 198 ALA A CA 1
ATOM 1559 C C . ALA A 1 198 ? -11.728 -0.632 13.010 1.00 98.25 198 ALA A C 1
ATOM 1561 O O . ALA A 1 198 ? -12.880 -0.577 12.578 1.00 98.25 198 ALA A O 1
ATOM 1562 N N . ALA A 1 199 ? -10.769 0.174 12.544 1.00 97.88 199 ALA A N 1
ATOM 1563 C CA . ALA A 1 199 ? -11.004 1.145 11.481 1.00 97.88 199 ALA A CA 1
ATOM 1564 C C . ALA A 1 199 ? -11.368 0.483 10.145 1.00 97.88 199 ALA A C 1
ATOM 1566 O O . ALA A 1 199 ? -12.271 0.978 9.464 1.00 97.88 199 ALA A O 1
ATOM 1567 N N . ARG A 1 200 ? -10.727 -0.634 9.767 1.00 97.12 200 ARG A N 1
ATOM 1568 C CA . ARG A 1 200 ? -11.113 -1.403 8.566 1.00 97.12 200 ARG A CA 1
ATOM 1569 C C . ARG A 1 200 ? -12.508 -2.011 8.703 1.00 97.12 200 ARG A C 1
ATOM 1571 O O . ARG A 1 200 ? -13.321 -1.862 7.791 1.00 97.12 200 ARG A O 1
ATOM 1578 N N . MET A 1 201 ? -12.805 -2.628 9.846 1.00 97.75 201 MET A N 1
ATOM 1579 C CA . MET A 1 201 ? -14.107 -3.244 10.110 1.00 97.75 201 MET A CA 1
ATOM 1580 C C . MET A 1 201 ? -15.241 -2.214 10.071 1.00 97.75 201 MET A C 1
ATOM 1582 O O . MET A 1 201 ? -16.218 -2.385 9.341 1.00 97.75 201 MET A O 1
ATOM 1586 N N . VAL A 1 202 ? -15.100 -1.103 10.799 1.00 98.31 202 VAL A N 1
ATOM 1587 C CA . VAL A 1 202 ? -16.125 -0.050 10.851 1.00 98.31 202 VAL A CA 1
ATOM 1588 C C . VAL A 1 202 ? -16.311 0.620 9.492 1.00 98.31 202 VAL A C 1
ATOM 1590 O O . VAL A 1 202 ? -17.446 0.896 9.107 1.00 98.31 202 VAL A O 1
ATOM 1593 N N . ASP A 1 203 ? -15.240 0.836 8.726 1.00 96.81 203 ASP A N 1
ATOM 1594 C CA . ASP A 1 203 ? -15.350 1.326 7.349 1.00 96.81 203 ASP A CA 1
ATOM 1595 C C . ASP A 1 203 ? -16.166 0.390 6.455 1.00 96.81 203 ASP A C 1
ATOM 1597 O O . ASP A 1 203 ? -17.030 0.862 5.711 1.00 96.81 203 ASP A O 1
ATOM 1601 N N . GLN A 1 204 ? -15.988 -0.924 6.578 1.00 95.88 204 GLN A N 1
ATOM 1602 C CA . GLN A 1 204 ? -16.789 -1.887 5.827 1.00 95.88 204 GLN A CA 1
ATOM 1603 C C . GLN A 1 204 ? -18.268 -1.896 6.250 1.00 95.88 204 GLN A C 1
ATOM 1605 O O . GLN A 1 204 ? -19.150 -1.953 5.387 1.00 95.88 204 GLN A O 1
ATOM 1610 N N . ILE A 1 205 ? -18.566 -1.765 7.547 1.00 97.62 205 ILE A N 1
ATOM 1611 C CA . ILE A 1 205 ? -19.950 -1.664 8.053 1.00 97.62 205 ILE A CA 1
ATOM 1612 C C . ILE A 1 205 ? -20.620 -0.372 7.558 1.00 97.62 205 ILE A C 1
ATOM 1614 O O . ILE A 1 205 ? -21.769 -0.395 7.120 1.00 97.62 205 ILE A O 1
ATOM 1618 N N . VAL A 1 206 ? -19.904 0.759 7.564 1.00 97.62 206 VAL A N 1
ATOM 1619 C CA . VAL A 1 206 ? -20.418 2.031 7.024 1.00 97.62 206 VAL A CA 1
ATOM 1620 C C . VAL A 1 206 ? -20.680 1.916 5.520 1.00 97.62 206 VAL A C 1
ATOM 1622 O O . VAL A 1 206 ? -21.742 2.318 5.049 1.00 97.62 206 VAL A O 1
ATOM 1625 N N . ARG A 1 207 ? -19.748 1.335 4.753 1.00 94.25 207 ARG A N 1
ATOM 1626 C CA . ARG A 1 207 ? -19.877 1.189 3.290 1.00 94.25 207 ARG A CA 1
ATOM 1627 C C . ARG A 1 207 ? -20.983 0.226 2.864 1.00 94.25 207 ARG A C 1
ATOM 1629 O O . ARG A 1 207 ? -21.539 0.408 1.786 1.00 94.25 207 ARG A O 1
ATOM 1636 N N . SER A 1 208 ? -21.292 -0.775 3.685 1.00 96.44 208 SER A N 1
ATOM 1637 C CA . SER A 1 208 ? -22.421 -1.691 3.470 1.00 96.44 208 SER A CA 1
ATOM 1638 C C . SER A 1 208 ? -23.764 -1.125 3.950 1.00 96.44 208 SER A C 1
ATOM 1640 O O . SER A 1 208 ? -24.795 -1.752 3.735 1.00 96.44 208 SER A O 1
ATOM 1642 N N . GLY A 1 209 ? -23.777 0.062 4.569 1.00 96.19 209 GLY A N 1
ATOM 1643 C CA . GLY A 1 209 ? -24.994 0.708 5.064 1.00 96.19 209 GLY A CA 1
ATOM 1644 C C . GLY A 1 209 ? -25.490 0.186 6.416 1.00 96.19 209 GLY A C 1
ATOM 1645 O O . GLY A 1 209 ? -26.576 0.572 6.842 1.00 96.19 209 GLY A O 1
ATOM 1646 N N . GLY A 1 210 ? -24.710 -0.645 7.118 1.00 96.81 210 GLY A N 1
ATOM 1647 C CA . GLY A 1 210 ? -25.091 -1.197 8.423 1.00 96.81 210 GLY A CA 1
ATOM 1648 C C . GLY A 1 210 ? -25.165 -0.150 9.541 1.00 96.81 210 GLY A C 1
ATOM 1649 O O . GLY A 1 210 ? -25.939 -0.302 10.483 1.00 96.81 210 GLY A O 1
ATOM 1650 N N . ILE A 1 211 ? -24.391 0.938 9.434 1.00 97.62 211 ILE A N 1
ATOM 1651 C CA . ILE A 1 211 ? -24.434 2.090 10.349 1.00 97.62 211 ILE A CA 1
ATOM 1652 C C . ILE A 1 211 ? -24.180 3.404 9.601 1.00 97.62 211 ILE A C 1
ATOM 1654 O O . ILE A 1 211 ? -23.581 3.421 8.525 1.00 97.62 211 ILE A O 1
ATOM 1658 N N . ARG A 1 212 ? -24.561 4.534 10.209 1.00 97.19 212 ARG A N 1
ATOM 1659 C CA . ARG A 1 212 ? -24.240 5.874 9.696 1.00 97.19 212 ARG A CA 1
ATOM 1660 C C . ARG A 1 212 ? -22.795 6.270 10.013 1.00 97.19 212 ARG A C 1
ATOM 1662 O O . ARG A 1 212 ? -22.272 5.985 11.093 1.00 97.19 212 ARG A O 1
ATOM 1669 N N . SER A 1 213 ? -22.175 7.007 9.094 1.00 97.12 213 SER A N 1
ATOM 1670 C CA . SER A 1 213 ? -20.903 7.691 9.346 1.00 97.12 213 SER A CA 1
ATOM 1671 C C . SER A 1 213 ? -21.041 8.762 10.443 1.00 97.12 213 SER A C 1
ATOM 1673 O O . SER A 1 213 ? -22.141 9.150 10.853 1.00 97.12 213 SER A O 1
ATOM 1675 N N . GLY A 1 214 ? -19.913 9.241 10.964 1.00 97.19 214 GLY A N 1
ATOM 1676 C CA . GLY A 1 214 ? -19.873 10.248 12.019 1.00 97.19 214 GLY A CA 1
ATOM 1677 C C . GLY A 1 214 ? -19.989 9.639 13.412 1.00 97.19 214 GLY A C 1
ATOM 1678 O O . GLY A 1 214 ? -19.244 8.732 13.777 1.00 97.19 214 GLY A O 1
ATOM 1679 N N . ARG A 1 215 ? -20.925 10.146 14.223 1.00 96.62 215 ARG A N 1
ATOM 1680 C CA . ARG A 1 215 ? -21.028 9.795 15.653 1.00 96.62 215 ARG A CA 1
ATOM 1681 C C . ARG A 1 215 ? -21.265 8.302 15.910 1.00 96.62 215 ARG A C 1
ATOM 1683 O O . ARG A 1 215 ? -20.726 7.781 16.882 1.00 96.62 215 ARG A O 1
ATOM 1690 N N . GLN A 1 216 ? -22.053 7.620 15.074 1.00 97.44 216 GLN A N 1
ATOM 1691 C CA . GLN A 1 216 ? -22.323 6.186 15.245 1.00 97.44 216 GLN A CA 1
ATOM 1692 C C . GLN A 1 216 ? -21.072 5.352 14.933 1.00 97.44 216 GLN A C 1
ATOM 1694 O O . GLN A 1 216 ? -20.668 4.545 15.768 1.00 97.44 216 GLN A O 1
ATOM 1699 N N . ALA A 1 217 ? -20.405 5.624 13.806 1.00 98.19 217 ALA A N 1
ATOM 1700 C CA . ALA A 1 217 ? -19.121 5.013 13.460 1.00 98.19 217 ALA A CA 1
ATOM 1701 C C . ALA A 1 217 ? -18.040 5.258 14.530 1.00 98.19 217 ALA A C 1
ATOM 1703 O O . ALA A 1 217 ? -17.365 4.321 14.942 1.00 98.19 217 ALA A O 1
ATOM 1704 N N . ALA A 1 218 ? -17.922 6.486 15.051 1.00 98.06 218 ALA A N 1
ATOM 1705 C CA . ALA A 1 218 ? -16.948 6.828 16.092 1.00 98.06 218 ALA A CA 1
ATOM 1706 C C . ALA A 1 218 ? -17.151 6.033 17.396 1.00 98.06 218 ALA A C 1
ATOM 1708 O O . ALA A 1 218 ? -16.183 5.568 18.004 1.00 98.06 218 ALA A O 1
ATOM 1709 N N . ARG A 1 219 ? -18.412 5.877 17.826 1.00 97.88 219 ARG A N 1
ATOM 1710 C CA . ARG A 1 219 ? -18.774 5.090 19.016 1.00 97.88 219 ARG A CA 1
ATOM 1711 C C . ARG A 1 219 ? -18.447 3.615 18.822 1.00 97.88 219 ARG A C 1
ATOM 1713 O O . ARG A 1 219 ? -17.813 3.034 19.696 1.00 97.88 219 ARG A O 1
ATOM 1720 N N . LEU A 1 220 ? -18.838 3.043 17.682 1.00 98.12 220 LEU A N 1
ATOM 1721 C CA . LEU A 1 220 ? -18.585 1.634 17.386 1.00 98.12 220 LEU A CA 1
ATOM 1722 C C . LEU A 1 220 ? -17.084 1.339 17.290 1.00 98.12 220 LEU A C 1
ATOM 1724 O O . LEU A 1 220 ? -16.611 0.383 17.893 1.00 98.12 220 LEU A O 1
ATOM 1728 N N . LEU A 1 221 ? -16.326 2.206 16.613 1.00 98.44 221 LEU A N 1
ATOM 1729 C CA . LEU A 1 221 ? -14.873 2.089 16.516 1.00 98.44 221 LEU A CA 1
ATOM 1730 C C . LEU A 1 221 ? -14.202 2.120 17.889 1.00 98.44 221 LEU A C 1
ATOM 1732 O O . LEU A 1 221 ? -13.359 1.278 18.169 1.00 98.44 221 LEU A O 1
ATOM 1736 N N . SER A 1 222 ? -14.601 3.056 18.755 1.00 97.94 222 SER A N 1
ATOM 1737 C CA . SER A 1 222 ? -14.047 3.150 20.112 1.00 97.94 222 SER A CA 1
ATOM 1738 C C . SER A 1 222 ? -14.393 1.918 20.956 1.00 97.94 222 SER A C 1
ATOM 1740 O O . SER A 1 222 ? -13.571 1.485 21.756 1.00 97.94 222 SER A O 1
ATOM 1742 N N . ALA A 1 223 ? -15.591 1.350 20.776 1.00 97.62 223 ALA A N 1
ATOM 1743 C CA . ALA A 1 223 ? -16.015 0.140 21.473 1.00 97.62 223 ALA A CA 1
ATOM 1744 C C . ALA A 1 223 ? -15.203 -1.088 21.032 1.00 97.62 223 ALA A C 1
ATOM 1746 O O . ALA A 1 223 ? -14.663 -1.783 21.887 1.00 97.62 223 ALA A O 1
ATOM 1747 N N . PHE A 1 224 ? -15.061 -1.321 19.721 1.00 98.00 224 PHE A N 1
ATOM 1748 C CA . PHE A 1 224 ? -14.250 -2.431 19.210 1.00 98.00 224 PHE A CA 1
ATOM 1749 C C . PHE A 1 224 ? -12.775 -2.283 19.563 1.00 98.00 224 PHE A C 1
ATOM 1751 O O . PHE A 1 224 ? -12.171 -3.249 20.011 1.00 98.00 224 PHE A O 1
ATOM 1758 N N . PHE A 1 225 ? -12.212 -1.081 19.413 1.00 97.81 225 PHE A N 1
ATOM 1759 C CA . PHE A 1 225 ? -10.819 -0.817 19.763 1.00 97.81 225 PHE A CA 1
ATOM 1760 C C . PHE A 1 225 ? -10.530 -1.138 21.235 1.00 97.81 225 PHE A C 1
ATOM 1762 O O . PHE A 1 225 ? -9.606 -1.890 21.519 1.00 97.81 225 PHE A O 1
ATOM 1769 N N . ARG A 1 226 ? -11.335 -0.620 22.172 1.00 96.31 226 ARG A N 1
ATOM 1770 C CA . ARG A 1 226 ? -11.108 -0.857 23.606 1.00 96.31 226 ARG A CA 1
ATOM 1771 C C . ARG A 1 226 ? -11.302 -2.312 23.986 1.00 96.31 226 ARG A C 1
ATOM 1773 O O . ARG A 1 226 ? -10.438 -2.863 24.653 1.00 96.31 226 ARG A O 1
ATOM 1780 N N . ARG A 1 227 ? -12.375 -2.938 23.497 1.00 96.44 227 ARG A N 1
ATOM 1781 C CA . ARG A 1 227 ? -12.654 -4.351 23.758 1.00 96.44 227 ARG A CA 1
ATOM 1782 C C . ARG A 1 227 ? -11.543 -5.262 23.233 1.00 96.44 227 ARG A C 1
ATOM 1784 O O . ARG A 1 227 ? -11.123 -6.170 23.935 1.00 96.44 227 ARG A O 1
ATOM 1791 N N . ALA A 1 228 ? -11.009 -4.976 22.045 1.00 95.31 228 ALA A N 1
ATOM 1792 C CA . ALA A 1 228 ? -9.880 -5.718 21.481 1.00 95.31 228 ALA A CA 1
ATOM 1793 C C . ALA A 1 228 ? -8.569 -5.545 22.275 1.00 95.31 228 ALA A C 1
ATOM 1795 O O . ALA A 1 228 ? -7.651 -6.338 22.097 1.00 95.31 228 ALA A O 1
ATOM 1796 N N . CYS A 1 229 ? -8.470 -4.537 23.145 1.00 93.75 229 CYS A N 1
ATOM 1797 C CA . CYS A 1 229 ? -7.313 -4.312 24.011 1.00 93.75 229 CYS A CA 1
ATOM 1798 C C . CYS A 1 229 ? -7.478 -4.898 25.427 1.00 93.75 229 CYS A C 1
ATOM 1800 O O . CYS A 1 229 ? -6.494 -4.945 26.158 1.00 93.75 229 CYS A O 1
ATOM 1802 N N . GLU A 1 230 ? -8.679 -5.327 25.839 1.00 91.25 230 GLU A N 1
ATOM 1803 C CA . GLU A 1 230 ? -8.972 -5.731 27.230 1.00 91.25 230 GLU A CA 1
ATOM 1804 C C . GLU A 1 230 ? -8.193 -6.972 27.686 1.00 91.25 230 GLU A C 1
ATOM 1806 O O . GLU A 1 230 ? -7.778 -7.039 28.840 1.00 91.25 230 GLU A O 1
ATOM 1811 N N . GLN A 1 231 ? -7.995 -7.949 26.797 1.00 83.25 231 GLN A N 1
ATOM 1812 C CA . GLN A 1 231 ? -7.401 -9.245 27.150 1.00 83.25 231 GLN A CA 1
ATOM 1813 C C . GLN A 1 231 ? -5.882 -9.313 26.947 1.00 83.25 231 GLN A C 1
ATOM 1815 O O . GLN A 1 231 ? -5.270 -10.306 27.320 1.00 83.25 231 GLN A O 1
ATOM 1820 N N . GLY A 1 232 ? -5.264 -8.290 26.349 1.00 84.19 232 GLY A N 1
ATOM 1821 C CA . GLY A 1 232 ? -3.835 -8.312 26.005 1.00 84.19 232 GLY A CA 1
ATOM 1822 C C . GLY A 1 232 ? -3.466 -9.229 24.828 1.00 84.19 232 GLY A C 1
ATOM 1823 O O . GLY A 1 232 ? -2.318 -9.220 24.398 1.00 84.19 232 GLY A O 1
ATOM 1824 N N . GLU A 1 233 ? -4.435 -9.948 24.257 1.00 89.88 233 GLU A N 1
ATOM 1825 C CA . GLU A 1 233 ? -4.299 -10.805 23.074 1.00 89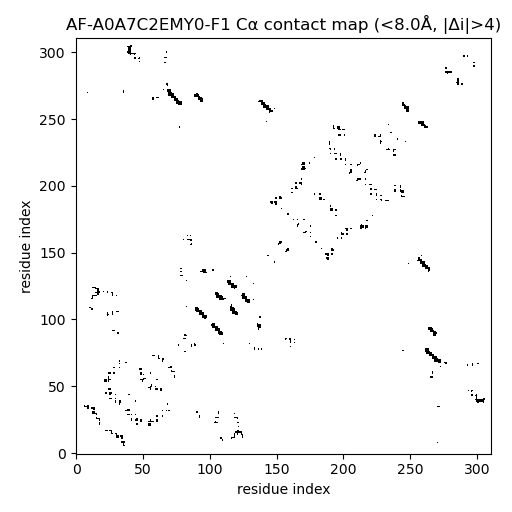.88 233 GLU A CA 1
ATOM 1826 C C . GLU A 1 233 ? -5.390 -10.479 22.038 1.00 89.88 233 GLU A C 1
ATOM 1828 O O . GLU A 1 233 ? -6.367 -9.787 22.337 1.00 89.88 233 GLU A O 1
ATOM 1833 N N . ILE A 1 234 ? -5.238 -10.965 20.799 1.00 92.12 234 ILE A N 1
ATOM 1834 C CA . ILE A 1 234 ? -6.250 -10.754 19.754 1.00 92.12 234 ILE A CA 1
ATOM 1835 C C . ILE A 1 234 ? -7.525 -11.545 20.075 1.00 92.12 234 ILE A C 1
ATOM 1837 O O . ILE A 1 234 ? -7.526 -12.774 20.036 1.00 92.12 234 ILE A O 1
ATOM 1841 N N . ASP A 1 235 ? -8.642 -10.835 20.249 1.00 90.12 235 ASP A N 1
ATOM 1842 C CA . ASP A 1 235 ? -9.982 -11.428 20.281 1.00 90.12 235 ASP A CA 1
ATOM 1843 C C . ASP A 1 235 ? -10.654 -11.382 18.897 1.00 90.12 235 ASP A C 1
ATOM 1845 O O . ASP A 1 235 ? -11.254 -10.377 18.489 1.00 90.12 235 ASP A O 1
ATOM 1849 N N . TYR A 1 236 ? -10.600 -12.511 18.186 1.00 93.56 236 TYR A N 1
ATOM 1850 C CA . TYR A 1 236 ? -11.230 -12.666 16.872 1.00 93.56 236 TYR A CA 1
ATOM 1851 C C . TYR A 1 236 ? -12.767 -12.611 16.904 1.00 93.56 236 TYR A C 1
ATOM 1853 O O . TYR A 1 236 ? -13.378 -12.394 15.854 1.00 93.56 236 TYR A O 1
ATOM 1861 N N . ASN A 1 237 ? -13.404 -12.763 18.074 1.00 92.94 237 ASN A N 1
ATOM 1862 C CA . ASN A 1 237 ? -14.854 -12.577 18.209 1.00 92.94 237 ASN A CA 1
ATOM 1863 C C . ASN A 1 237 ? -15.236 -11.093 18.212 1.00 92.94 237 ASN A C 1
ATOM 1865 O O . ASN A 1 237 ? -16.336 -10.738 17.790 1.00 92.94 237 ASN A O 1
ATOM 1869 N N . THR A 1 238 ? -14.337 -10.224 18.683 1.00 94.62 238 THR A N 1
ATOM 1870 C CA . THR A 1 238 ? -14.543 -8.772 18.662 1.00 94.62 238 THR A CA 1
ATOM 1871 C C . THR A 1 238 ? -14.228 -8.194 17.286 1.00 94.62 238 THR A C 1
ATOM 1873 O O . THR A 1 238 ? -15.036 -7.436 16.748 1.00 94.62 238 THR A O 1
ATOM 1876 N N . ILE A 1 239 ? -13.079 -8.552 16.701 1.00 97.38 239 ILE A N 1
ATOM 1877 C CA . ILE A 1 239 ? -12.686 -8.117 15.353 1.00 97.38 239 ILE A CA 1
ATOM 1878 C C . ILE A 1 239 ? -12.255 -9.345 14.539 1.00 97.38 239 ILE A C 1
ATOM 1880 O O . ILE A 1 239 ? -11.200 -9.914 14.835 1.00 97.38 239 ILE A O 1
ATOM 1884 N N . PRO A 1 240 ? -13.002 -9.727 13.484 1.00 97.12 240 PRO A N 1
ATOM 1885 C CA . PRO A 1 240 ? -12.657 -10.870 12.646 1.00 97.12 240 PRO A CA 1
ATOM 1886 C C . PRO A 1 240 ? -11.247 -10.788 12.063 1.00 97.12 240 PRO A C 1
ATOM 1888 O O . PRO A 1 240 ? -10.745 -9.708 11.742 1.00 97.12 240 PRO A O 1
ATOM 1891 N N . ALA A 1 241 ? -10.635 -11.954 11.868 1.00 94.81 241 ALA A N 1
ATOM 1892 C CA . ALA A 1 241 ? -9.231 -12.091 11.500 1.00 94.81 241 ALA A CA 1
ATOM 1893 C C . ALA A 1 241 ? -8.844 -11.277 10.247 1.00 94.81 241 ALA A C 1
ATOM 1895 O O . ALA A 1 241 ? -7.748 -10.716 10.190 1.00 94.81 241 ALA A O 1
ATOM 1896 N N . ASP A 1 242 ? -9.731 -11.171 9.256 1.00 94.06 242 ASP A N 1
ATOM 1897 C CA . ASP A 1 242 ? -9.463 -10.510 7.970 1.00 94.06 242 ASP A CA 1
ATOM 1898 C C . ASP A 1 242 ? -9.216 -8.999 8.061 1.00 94.06 242 ASP A C 1
ATOM 1900 O O . ASP A 1 242 ? -8.662 -8.415 7.131 1.00 94.06 242 ASP A O 1
ATOM 1904 N N . TYR A 1 243 ? -9.581 -8.357 9.173 1.00 96.50 243 TYR A N 1
ATOM 1905 C CA . TYR A 1 243 ? -9.349 -6.924 9.373 1.00 96.50 243 TYR A CA 1
ATOM 1906 C C . TYR A 1 243 ? -7.960 -6.595 9.930 1.00 96.50 243 TYR A C 1
ATOM 1908 O O . TYR A 1 243 ? -7.531 -5.435 9.879 1.00 96.50 243 TYR A O 1
ATOM 1916 N N . TRP A 1 244 ? -7.255 -7.602 10.441 1.00 97.19 244 TRP A N 1
ATOM 1917 C CA . TRP A 1 244 ? -5.936 -7.457 11.039 1.00 97.19 244 TRP A CA 1
ATOM 1918 C C . TRP A 1 244 ? -4.844 -7.511 9.968 1.00 97.19 244 TRP A C 1
ATOM 1920 O O . TRP A 1 244 ? -4.727 -8.494 9.236 1.00 97.19 244 TRP A O 1
ATOM 1930 N N . SER A 1 245 ? -4.028 -6.457 9.900 1.00 95.62 245 SER A N 1
ATOM 1931 C CA . SER A 1 245 ? -2.833 -6.398 9.045 1.00 95.62 245 SER A CA 1
ATOM 1932 C C . SER A 1 245 ? -1.668 -7.213 9.618 1.00 95.62 245 SER A C 1
ATOM 1934 O O . SER A 1 245 ? -0.825 -7.687 8.862 1.00 95.62 245 SER A O 1
ATOM 1936 N N . VAL A 1 246 ? -1.654 -7.415 10.939 1.00 96.88 246 VAL A N 1
ATOM 1937 C CA . VAL A 1 246 ? -0.700 -8.253 11.671 1.00 96.88 246 VAL A CA 1
ATOM 1938 C C . VAL A 1 246 ? -1.398 -9.218 12.616 1.00 96.88 246 VAL A C 1
ATOM 1940 O O . VAL A 1 246 ? -2.445 -8.895 13.175 1.00 96.88 246 VAL A O 1
ATOM 1943 N N . ARG A 1 247 ? -0.799 -10.390 12.826 1.00 95.75 247 ARG A N 1
ATOM 1944 C CA . ARG A 1 247 ? -1.228 -11.389 13.817 1.00 95.75 247 ARG A CA 1
ATOM 1945 C C . ARG A 1 247 ? -0.002 -11.964 14.532 1.00 95.75 247 ARG A C 1
ATOM 1947 O O . ARG A 1 247 ? 1.056 -12.002 13.910 1.00 95.75 247 ARG A O 1
ATOM 1954 N N . PRO A 1 248 ? -0.103 -12.424 15.788 1.00 94.62 248 PRO A N 1
ATOM 1955 C CA . PRO A 1 248 ? 1.031 -13.043 16.466 1.00 94.62 248 PRO A CA 1
ATOM 1956 C C . PRO A 1 248 ? 1.465 -14.326 15.748 1.00 94.62 248 PRO A C 1
ATOM 1958 O O . PRO A 1 248 ? 0.635 -15.063 15.205 1.00 94.62 248 PRO A O 1
ATOM 1961 N N . THR A 1 249 ? 2.769 -14.598 15.736 1.00 94.44 249 THR A N 1
ATOM 1962 C CA . THR A 1 249 ? 3.292 -15.911 15.335 1.00 94.44 249 THR A CA 1
ATOM 1963 C C . THR A 1 249 ? 2.972 -16.968 16.395 1.00 94.44 249 THR A C 1
ATOM 1965 O O . THR A 1 249 ? 2.615 -16.637 17.525 1.00 94.44 249 THR A O 1
ATOM 1968 N N . ALA A 1 250 ? 3.139 -18.251 16.062 1.00 90.00 250 ALA A N 1
ATOM 1969 C CA . ALA A 1 250 ? 3.012 -19.316 17.054 1.00 90.00 250 ALA A CA 1
ATOM 1970 C C . ALA A 1 250 ? 3.993 -19.100 18.233 1.00 90.00 250 ALA A C 1
ATOM 1972 O O . ALA A 1 250 ? 5.136 -18.688 17.996 1.00 90.00 250 ALA A O 1
ATOM 1973 N N . PRO A 1 251 ? 3.585 -19.385 19.487 1.00 86.56 251 PRO A N 1
ATOM 1974 C CA . PRO A 1 251 ? 4.469 -19.274 20.643 1.00 86.56 251 PRO A CA 1
ATOM 1975 C C . PRO A 1 251 ? 5.763 -20.073 20.448 1.00 86.56 251 PRO A C 1
ATOM 1977 O O . PRO A 1 251 ? 5.727 -21.228 20.028 1.00 86.56 251 PRO A O 1
ATOM 1980 N N . GLY A 1 252 ? 6.910 -19.457 20.740 1.00 86.00 252 GLY A N 1
ATOM 1981 C CA . GLY A 1 252 ? 8.226 -20.098 20.626 1.00 86.00 252 GLY A CA 1
ATOM 1982 C C . GLY A 1 252 ? 8.772 -20.260 19.200 1.00 86.00 252 GLY A C 1
ATOM 1983 O O . GLY A 1 252 ? 9.862 -20.804 19.048 1.00 86.00 252 GLY A O 1
ATOM 1984 N N . ALA A 1 253 ? 8.074 -19.779 18.162 1.00 88.19 253 ALA A N 1
ATOM 1985 C CA . ALA A 1 253 ? 8.577 -19.826 16.782 1.00 88.19 253 ALA A CA 1
ATOM 1986 C C . ALA A 1 253 ? 9.831 -18.955 16.566 1.00 88.19 253 ALA A C 1
ATOM 1988 O O . ALA A 1 253 ? 10.659 -19.258 15.709 1.00 88.19 253 ALA A O 1
ATOM 1989 N N . TYR A 1 254 ? 9.976 -17.890 17.357 1.00 89.31 254 TYR A N 1
ATOM 1990 C CA . TYR A 1 254 ? 11.089 -16.946 17.309 1.00 89.31 254 TYR A CA 1
ATOM 1991 C C . TYR A 1 254 ? 11.589 -16.647 18.726 1.00 89.31 254 TYR A C 1
ATOM 1993 O O . TYR A 1 254 ? 10.840 -16.763 19.697 1.00 89.31 254 TYR A O 1
ATOM 2001 N N . ARG A 1 255 ? 12.866 -16.255 18.848 1.00 87.81 255 ARG A N 1
ATOM 2002 C CA . ARG A 1 255 ? 13.484 -15.874 20.133 1.00 87.81 255 ARG A CA 1
ATOM 2003 C C . ARG A 1 255 ? 12.844 -14.620 20.736 1.00 87.81 255 ARG A C 1
ATOM 2005 O O . ARG A 1 255 ? 12.740 -14.510 21.952 1.00 87.81 255 ARG A O 1
ATOM 2012 N N . GLU A 1 256 ? 12.454 -13.690 19.875 1.00 91.88 256 GLU A N 1
ATOM 2013 C CA . GLU A 1 256 ? 11.750 -12.454 20.215 1.00 91.88 256 GLU A CA 1
ATOM 2014 C C . GLU A 1 256 ? 10.334 -12.502 19.638 1.00 91.88 256 GLU A C 1
ATOM 2016 O O . GLU A 1 256 ? 10.074 -13.246 18.689 1.00 91.88 256 GLU A O 1
ATOM 2021 N N . GLU A 1 257 ? 9.417 -11.699 20.175 1.00 94.50 257 GLU A N 1
ATOM 2022 C CA . GLU A 1 257 ? 8.042 -11.646 19.680 1.00 94.50 257 GLU A CA 1
ATOM 2023 C C . GLU A 1 257 ? 8.002 -11.178 18.216 1.00 94.50 257 GLU A C 1
ATOM 2025 O O . GLU A 1 257 ? 8.520 -10.114 17.866 1.00 94.50 257 GLU A O 1
ATOM 2030 N N . HIS A 1 258 ? 7.380 -11.984 17.357 1.00 95.12 258 HIS A N 1
ATOM 2031 C CA . HIS A 1 258 ? 7.190 -11.686 15.943 1.00 95.12 258 HIS A CA 1
ATOM 2032 C C . HIS A 1 258 ? 5.707 -11.672 15.581 1.00 95.12 258 HIS A C 1
ATOM 2034 O O . HIS A 1 258 ? 4.872 -12.354 16.183 1.00 95.12 258 HIS A O 1
ATOM 2040 N N . LEU A 1 259 ? 5.394 -10.903 14.544 1.00 96.38 259 LEU A N 1
ATOM 2041 C CA . LEU A 1 259 ? 4.070 -10.794 13.958 1.00 96.38 259 LEU A CA 1
ATOM 2042 C C . LEU A 1 259 ? 4.110 -11.267 12.509 1.00 96.38 259 LEU A C 1
ATOM 2044 O O . LEU A 1 259 ? 4.998 -10.891 11.749 1.00 96.38 259 LEU A O 1
ATOM 2048 N N . LEU A 1 260 ? 3.112 -12.042 12.104 1.00 96.12 260 LEU A N 1
ATOM 2049 C CA . LEU A 1 260 ? 2.807 -12.291 10.704 1.00 96.12 260 LEU A CA 1
ATOM 2050 C C . LEU A 1 260 ? 2.164 -11.034 10.118 1.00 96.12 260 LEU A C 1
ATOM 2052 O O . LEU A 1 260 ? 1.006 -10.737 10.411 1.00 96.12 260 LEU A O 1
ATOM 2056 N N . PHE A 1 261 ? 2.915 -10.303 9.301 1.00 95.19 261 PHE A N 1
ATOM 2057 C CA . PHE A 1 261 ? 2.467 -9.115 8.587 1.00 95.19 261 PHE A CA 1
ATOM 2058 C C . PHE A 1 261 ? 2.002 -9.469 7.175 1.00 95.19 261 PHE A C 1
ATOM 2060 O O . PHE A 1 261 ? 2.731 -10.102 6.413 1.00 95.19 261 PHE A O 1
ATOM 2067 N N . ARG A 1 262 ? 0.782 -9.046 6.832 1.00 94.69 262 ARG A N 1
ATOM 2068 C CA . ARG A 1 262 ? 0.116 -9.305 5.550 1.00 94.69 262 ARG A CA 1
ATOM 2069 C C . ARG A 1 262 ? 0.014 -8.016 4.736 1.00 94.69 262 ARG A C 1
ATOM 2071 O O . ARG A 1 262 ? -0.502 -7.006 5.220 1.00 94.69 262 ARG A O 1
ATOM 2078 N N . GLY A 1 263 ? 0.477 -8.045 3.490 1.00 93.50 263 GLY A N 1
ATOM 2079 C CA . GLY A 1 263 ? 0.534 -6.847 2.654 1.00 93.50 263 GLY A CA 1
ATOM 2080 C C . GLY A 1 263 ? 1.030 -7.091 1.232 1.00 93.50 263 GLY A C 1
ATOM 2081 O O . GLY A 1 263 ? 1.334 -8.215 0.848 1.00 93.50 263 GLY A O 1
ATOM 2082 N N . ALA A 1 264 ? 1.113 -6.023 0.446 1.00 93.94 264 ALA A N 1
ATOM 2083 C CA . ALA A 1 264 ? 1.756 -6.026 -0.863 1.00 93.94 264 ALA A CA 1
ATOM 2084 C C . ALA A 1 264 ? 3.201 -5.537 -0.731 1.00 93.94 264 ALA A C 1
ATOM 2086 O O . ALA A 1 264 ? 3.449 -4.526 -0.068 1.00 93.94 264 ALA A O 1
ATOM 2087 N N . VAL A 1 265 ? 4.124 -6.228 -1.401 1.00 93.06 265 VAL A N 1
ATOM 2088 C CA . VAL A 1 265 ? 5.493 -5.744 -1.625 1.00 93.06 265 VAL A CA 1
ATOM 2089 C C . VAL A 1 265 ? 5.495 -4.891 -2.890 1.00 93.06 265 VAL A C 1
ATOM 2091 O O . VAL A 1 265 ? 4.875 -5.249 -3.898 1.00 93.06 265 VAL A O 1
ATOM 2094 N N . LEU A 1 266 ? 6.158 -3.742 -2.827 1.00 95.94 266 LEU A N 1
ATOM 2095 C CA . LEU A 1 266 ? 6.256 -2.806 -3.937 1.00 95.94 266 LEU A CA 1
ATOM 2096 C C . LEU A 1 266 ? 7.597 -2.078 -3.936 1.00 95.94 266 LEU A C 1
ATOM 2098 O O . LEU A 1 266 ? 8.185 -1.865 -2.881 1.00 95.94 266 LEU A O 1
ATOM 2102 N N . VAL A 1 267 ? 8.016 -1.615 -5.112 1.00 97.38 267 VAL A N 1
ATOM 2103 C CA . VAL A 1 267 ? 9.121 -0.658 -5.264 1.00 97.38 267 VAL A CA 1
ATOM 2104 C C . VAL A 1 267 ? 8.512 0.691 -5.607 1.00 97.38 267 VAL A C 1
ATOM 2106 O O . VAL A 1 267 ? 8.090 0.907 -6.748 1.00 97.38 267 VAL A O 1
ATOM 2109 N N . ARG A 1 268 ? 8.414 1.591 -4.621 1.00 96.50 268 ARG A N 1
ATOM 2110 C CA . ARG A 1 268 ? 7.925 2.962 -4.837 1.00 96.50 268 ARG A CA 1
ATOM 2111 C C . ARG A 1 268 ? 9.039 3.847 -5.374 1.00 96.50 268 ARG A C 1
ATOM 2113 O O . ARG A 1 268 ? 10.198 3.654 -5.039 1.00 96.50 268 ARG A O 1
ATOM 2120 N N . VAL A 1 269 ? 8.679 4.855 -6.164 1.00 96.38 269 VAL A N 1
ATOM 2121 C CA . VAL A 1 269 ? 9.624 5.855 -6.678 1.00 96.38 269 VAL A CA 1
ATOM 2122 C C . VAL A 1 269 ? 9.266 7.239 -6.145 1.00 96.38 269 VAL A C 1
ATOM 2124 O O . VAL A 1 269 ? 8.217 7.794 -6.478 1.00 96.38 269 VAL A O 1
ATOM 2127 N N . LEU A 1 270 ? 10.154 7.831 -5.350 1.00 92.81 270 LEU A N 1
ATOM 2128 C CA . LEU A 1 270 ? 9.964 9.160 -4.756 1.00 92.81 270 LEU A CA 1
ATOM 2129 C C . LEU A 1 270 ? 10.234 10.286 -5.766 1.00 92.81 270 LEU A C 1
ATOM 2131 O O . LEU A 1 270 ? 9.623 11.358 -5.714 1.00 92.81 270 LEU A O 1
ATOM 2135 N N . GLY A 1 271 ? 11.087 10.015 -6.750 1.00 91.12 271 GLY A N 1
ATOM 2136 C CA . GLY A 1 271 ? 11.426 10.928 -7.831 1.00 91.12 271 GLY A CA 1
ATOM 2137 C C . GLY A 1 271 ? 12.761 10.567 -8.478 1.00 91.12 271 GLY A C 1
ATOM 2138 O O . GLY A 1 271 ? 13.298 9.497 -8.214 1.00 91.12 271 GLY A O 1
ATOM 2139 N N . PRO A 1 272 ? 13.310 11.440 -9.333 1.00 88.88 272 PRO A N 1
ATOM 2140 C CA . PRO A 1 272 ? 14.710 11.360 -9.736 1.00 88.88 272 PRO A CA 1
ATOM 2141 C C . PRO A 1 272 ? 15.625 11.689 -8.544 1.00 88.88 272 PRO A C 1
ATOM 2143 O O . PRO A 1 272 ? 15.321 12.615 -7.785 1.00 88.88 272 PRO A O 1
ATOM 2146 N N . ARG A 1 273 ? 16.765 11.002 -8.410 1.00 83.69 273 ARG A N 1
ATOM 2147 C CA . ARG A 1 273 ? 17.781 11.318 -7.393 1.00 83.69 273 ARG A CA 1
ATOM 2148 C C . ARG A 1 273 ? 18.279 12.753 -7.550 1.00 83.69 273 ARG A C 1
ATOM 2150 O O . ARG A 1 273 ? 18.620 13.196 -8.647 1.00 83.69 273 ARG A O 1
ATOM 2157 N N . LYS A 1 274 ? 18.395 13.468 -6.426 1.00 67.44 274 LYS A N 1
ATOM 2158 C CA . LYS A 1 274 ? 18.889 14.859 -6.381 1.00 67.44 274 LYS A CA 1
ATOM 2159 C C . LYS A 1 274 ? 20.339 15.015 -6.844 1.00 67.44 274 LYS A C 1
ATOM 2161 O O . LYS A 1 274 ? 20.692 16.092 -7.307 1.00 67.44 274 LYS A O 1
ATOM 2166 N N . SER A 1 275 ? 21.150 13.963 -6.735 1.00 57.81 275 SER A N 1
ATOM 2167 C CA . SER A 1 275 ? 22.527 13.940 -7.237 1.00 57.81 275 SER A CA 1
ATOM 2168 C C . SER A 1 275 ? 22.632 13.792 -8.757 1.00 57.81 275 SER A C 1
ATOM 2170 O O . SER A 1 275 ? 23.744 13.856 -9.254 1.00 57.81 275 SER A O 1
ATOM 2172 N N . GLY A 1 276 ? 21.504 13.662 -9.474 1.00 49.81 276 GLY A N 1
ATOM 2173 C CA . GLY A 1 276 ? 21.422 13.698 -10.932 1.00 49.81 276 GLY A CA 1
ATOM 2174 C C . GLY A 1 276 ? 22.113 12.528 -11.635 1.00 49.81 276 GLY A C 1
ATOM 2175 O O . GLY A 1 276 ? 23.272 12.222 -11.397 1.00 49.81 276 GLY A O 1
ATOM 2176 N N . LEU A 1 277 ? 21.424 11.919 -12.599 1.00 50.31 277 LEU A N 1
ATOM 2177 C CA . LEU A 1 277 ? 22.139 11.583 -13.824 1.00 50.31 277 LEU A CA 1
ATOM 2178 C C . LEU A 1 277 ? 22.475 12.933 -14.472 1.00 50.31 277 LEU A C 1
ATOM 2180 O O . LEU A 1 277 ? 21.550 13.734 -14.666 1.00 50.31 277 LEU A O 1
ATOM 2184 N N . PRO A 1 278 ? 23.747 13.245 -14.734 1.00 43.31 278 PRO A N 1
ATOM 2185 C CA . PRO A 1 278 ? 24.094 14.475 -15.426 1.00 43.31 278 PRO A CA 1
ATOM 2186 C C . PRO A 1 278 ? 23.354 14.544 -16.761 1.00 43.31 278 PRO A C 1
ATOM 2188 O O . PRO A 1 278 ? 23.067 13.534 -17.408 1.00 43.31 278 PRO A O 1
ATOM 2191 N N . ALA A 1 279 ? 22.941 15.754 -17.130 1.00 44.41 279 ALA A N 1
ATOM 2192 C CA . ALA A 1 279 ? 22.318 15.968 -18.422 1.00 44.41 279 ALA A CA 1
ATOM 2193 C C . ALA A 1 279 ? 23.345 15.625 -19.507 1.00 44.41 279 ALA A C 1
ATOM 2195 O O . ALA A 1 279 ? 24.467 16.112 -19.417 1.00 44.41 279 ALA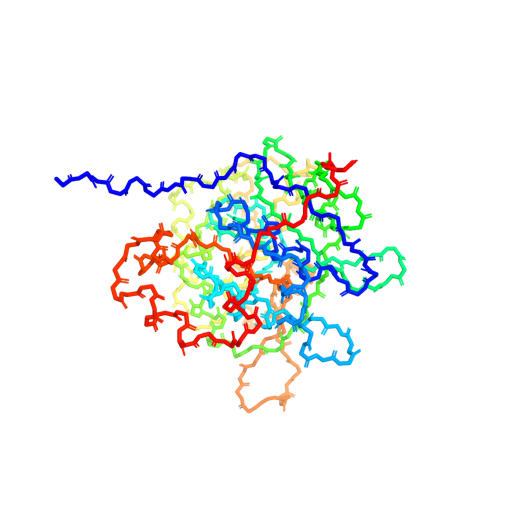 A O 1
ATOM 2196 N N . LYS A 1 280 ? 22.944 14.830 -20.516 1.00 43.09 280 LYS A N 1
ATOM 2197 C CA . LYS A 1 280 ? 23.809 14.446 -21.646 1.00 43.09 280 LYS A CA 1
ATOM 2198 C C . LYS A 1 280 ? 24.663 15.635 -22.106 1.00 43.09 280 LYS A C 1
ATOM 2200 O O . LYS A 1 280 ? 24.116 16.574 -22.691 1.00 43.09 280 LYS A O 1
ATOM 2205 N N . GLY A 1 281 ? 25.974 15.560 -21.873 1.00 47.28 281 GLY A N 1
ATOM 2206 C CA . GLY A 1 281 ? 26.960 16.535 -22.345 1.00 47.28 281 GLY A CA 1
ATOM 2207 C C . GLY A 1 281 ? 27.460 17.565 -21.323 1.00 47.28 281 GLY A C 1
ATOM 2208 O O . GLY A 1 281 ? 28.080 18.540 -21.747 1.00 47.28 281 GLY A O 1
ATOM 2209 N N . GLU A 1 282 ? 27.242 17.390 -20.015 1.00 37.72 282 GLU A N 1
ATOM 2210 C CA . GLU A 1 282 ? 27.746 18.321 -18.988 1.00 37.72 282 GLU A CA 1
ATOM 2211 C C . GLU A 1 282 ? 28.747 17.658 -18.015 1.00 37.72 282 GLU A C 1
ATOM 2213 O O . GLU A 1 282 ? 28.400 17.225 -16.921 1.00 37.72 282 GLU A O 1
ATOM 2218 N N . GLY A 1 283 ? 30.034 17.692 -18.383 1.00 43.81 283 GLY A N 1
ATOM 2219 C CA . GLY A 1 283 ? 31.156 17.727 -17.434 1.00 43.81 283 GLY A CA 1
ATOM 2220 C C . GLY A 1 283 ? 31.638 16.402 -16.801 1.00 43.81 283 GLY A C 1
ATOM 2221 O O . GLY A 1 283 ? 31.101 15.329 -17.067 1.00 43.81 283 GLY A O 1
ATOM 2222 N N . PRO A 1 284 ? 32.697 16.470 -15.963 1.00 48.88 284 PRO A N 1
ATOM 2223 C CA . PRO A 1 284 ? 33.397 15.307 -15.392 1.00 48.88 284 PRO A CA 1
ATOM 2224 C C . PRO A 1 284 ? 32.541 14.409 -14.477 1.00 48.88 284 PRO A C 1
ATOM 2226 O O . PRO A 1 284 ? 32.909 13.257 -14.257 1.00 48.88 284 PRO A O 1
ATOM 2229 N N . ASP A 1 285 ? 31.390 14.890 -13.995 1.00 50.94 285 ASP A N 1
ATOM 2230 C CA . ASP A 1 285 ? 30.461 14.106 -13.169 1.00 50.94 285 ASP A CA 1
ATOM 2231 C C . ASP A 1 285 ? 29.677 13.042 -13.974 1.00 50.94 285 ASP A C 1
ATOM 2233 O O . ASP A 1 285 ? 29.261 12.034 -13.401 1.00 50.94 285 ASP A O 1
ATOM 2237 N N . GLU A 1 286 ? 29.508 13.203 -15.298 1.00 50.91 286 GLU A N 1
ATOM 2238 C CA . GLU A 1 286 ? 28.858 12.205 -16.178 1.00 50.91 286 GLU A CA 1
ATOM 2239 C C . GLU A 1 286 ? 29.733 10.991 -16.421 1.00 50.91 286 GLU A C 1
ATOM 2241 O O . GLU A 1 286 ? 29.288 9.862 -16.210 1.00 50.91 286 GLU A O 1
ATOM 2246 N N . ALA A 1 287 ? 30.997 11.227 -16.762 1.00 54.06 287 ALA A N 1
ATOM 2247 C CA . ALA A 1 287 ? 31.985 10.1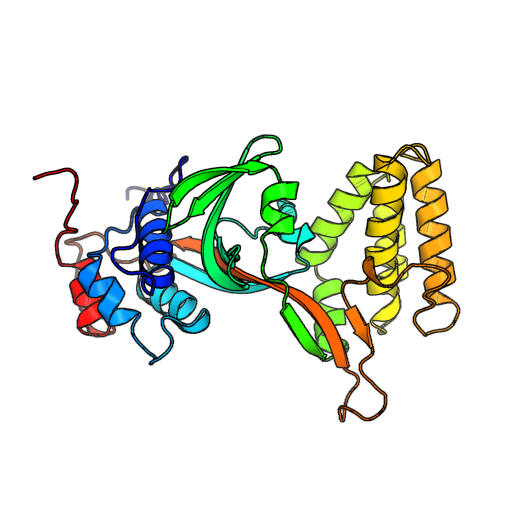67 -16.883 1.00 54.06 287 ALA A CA 1
ATOM 2248 C C . ALA A 1 287 ? 32.147 9.418 -15.550 1.00 54.06 287 ALA A C 1
ATOM 2250 O O . ALA A 1 287 ? 32.030 8.199 -15.514 1.00 54.06 287 ALA A O 1
ATOM 2251 N N . ALA A 1 288 ? 32.269 10.143 -14.430 1.00 57.06 288 ALA A N 1
ATOM 2252 C CA . ALA A 1 288 ? 32.442 9.535 -13.112 1.00 57.06 288 ALA A CA 1
ATOM 2253 C C . ALA A 1 288 ? 31.228 8.717 -12.627 1.00 57.06 288 ALA A C 1
ATOM 2255 O O . ALA A 1 288 ? 31.392 7.800 -11.819 1.00 57.06 288 ALA A O 1
ATOM 2256 N N . HIS A 1 289 ? 30.008 9.047 -13.066 1.00 59.06 289 HIS A N 1
ATOM 2257 C CA . HIS A 1 289 ? 28.819 8.249 -12.763 1.00 59.06 289 HIS A CA 1
ATOM 2258 C C . HIS A 1 289 ? 28.725 7.009 -13.658 1.00 59.06 289 HIS A C 1
ATOM 2260 O O . HIS A 1 289 ? 28.483 5.919 -13.142 1.00 59.06 289 HIS A O 1
ATOM 2266 N N . LEU A 1 290 ? 28.959 7.159 -14.966 1.00 59.44 290 LEU A N 1
ATOM 2267 C CA . LEU A 1 290 ? 28.979 6.044 -15.919 1.00 59.44 290 LEU A CA 1
ATOM 2268 C C . LEU A 1 290 ? 30.068 5.017 -15.572 1.00 59.44 290 LEU A C 1
ATOM 2270 O O . LEU A 1 290 ? 29.795 3.823 -15.626 1.00 59.44 290 LEU A O 1
ATOM 2274 N N . ASP A 1 291 ? 31.238 5.467 -15.107 1.00 58.81 291 ASP A N 1
ATOM 2275 C CA . ASP A 1 291 ? 32.350 4.608 -14.666 1.00 58.81 291 ASP A CA 1
ATOM 2276 C C . ASP A 1 291 ? 32.014 3.752 -13.428 1.00 58.81 291 ASP A C 1
ATOM 2278 O O . ASP A 1 291 ? 32.706 2.777 -13.134 1.00 58.81 291 ASP A O 1
ATOM 2282 N N . ARG A 1 292 ? 30.958 4.101 -12.675 1.00 63.88 292 ARG A N 1
ATOM 2283 C CA . ARG A 1 292 ? 30.478 3.335 -11.506 1.00 63.88 292 ARG A CA 1
ATOM 2284 C C . ARG A 1 292 ? 29.348 2.364 -11.843 1.00 63.88 292 ARG A C 1
ATOM 2286 O O . ARG A 1 292 ? 28.955 1.576 -10.981 1.00 63.88 292 ARG A O 1
ATOM 2293 N N . LEU A 1 293 ? 28.782 2.453 -13.043 1.00 68.25 293 LEU A N 1
ATOM 2294 C CA . LEU A 1 293 ? 27.738 1.551 -13.514 1.00 68.25 293 LEU A CA 1
ATOM 2295 C C . LEU A 1 293 ? 28.360 0.284 -14.108 1.00 68.25 293 LEU A C 1
ATOM 2297 O O . LEU A 1 293 ? 29.505 0.285 -14.555 1.00 68.25 293 LEU A O 1
ATOM 2301 N N . SER A 1 294 ? 27.594 -0.812 -14.134 1.00 70.75 294 SER A N 1
ATOM 2302 C CA . SER A 1 294 ? 28.001 -1.959 -14.946 1.00 70.75 294 SER A CA 1
ATOM 2303 C C . SER A 1 294 ? 27.988 -1.560 -16.431 1.00 70.75 294 SER A C 1
ATOM 2305 O O . SER A 1 294 ? 27.227 -0.655 -16.805 1.00 70.75 294 SER A O 1
ATOM 2307 N N . PRO A 1 295 ? 28.785 -2.218 -17.291 1.00 68.44 295 PRO A N 1
ATOM 2308 C CA . PRO A 1 295 ? 28.828 -1.920 -18.724 1.00 68.44 295 PRO A CA 1
ATOM 2309 C C . PRO A 1 295 ? 27.441 -1.912 -19.382 1.00 68.44 295 PRO A C 1
ATOM 2311 O O . PRO A 1 295 ? 27.147 -1.046 -20.204 1.00 68.44 295 PRO A O 1
ATOM 2314 N N . GLU A 1 296 ? 26.557 -2.818 -18.964 1.00 69.06 296 GLU A N 1
ATOM 2315 C CA . GLU A 1 296 ? 25.186 -2.955 -19.465 1.00 69.06 296 GLU A CA 1
ATOM 2316 C C . GLU A 1 296 ? 24.313 -1.765 -19.041 1.00 69.06 296 GLU A C 1
ATOM 2318 O O . GLU A 1 296 ? 23.537 -1.240 -19.840 1.00 69.06 296 GLU A O 1
ATOM 2323 N N . LEU A 1 297 ? 24.467 -1.281 -17.804 1.00 57.84 297 LEU A N 1
ATOM 2324 C CA . LEU A 1 297 ? 23.723 -0.128 -17.284 1.00 57.84 297 LEU A CA 1
ATOM 2325 C C . LEU A 1 297 ? 24.187 1.189 -17.907 1.00 57.84 297 LEU A C 1
ATOM 2327 O O . LEU A 1 297 ? 23.360 2.039 -18.245 1.00 57.84 297 LEU A O 1
ATOM 2331 N N . ALA A 1 298 ? 25.497 1.351 -18.095 1.00 61.97 298 ALA A N 1
ATOM 2332 C CA . ALA A 1 298 ? 26.052 2.487 -18.819 1.00 61.97 298 ALA A CA 1
ATOM 2333 C C . ALA A 1 298 ? 25.573 2.482 -20.282 1.00 61.97 298 ALA A C 1
ATOM 2335 O O . ALA A 1 298 ? 25.071 3.496 -20.776 1.00 61.97 298 ALA A O 1
ATOM 2336 N N . ALA A 1 299 ? 25.626 1.324 -20.951 1.00 66.12 299 ALA A N 1
ATOM 2337 C CA . ALA A 1 299 ? 25.112 1.156 -22.308 1.00 66.12 299 ALA A CA 1
ATOM 2338 C C . ALA A 1 299 ? 23.609 1.462 -22.395 1.00 66.12 299 ALA A C 1
ATOM 2340 O O . ALA A 1 299 ? 23.184 2.144 -23.327 1.00 66.12 299 ALA A O 1
ATOM 2341 N N . ALA A 1 300 ? 22.808 1.056 -21.400 1.00 58.28 300 ALA A N 1
ATOM 2342 C CA . ALA A 1 300 ? 21.375 1.343 -21.365 1.00 58.28 300 ALA A CA 1
ATOM 2343 C C . ALA A 1 300 ? 21.051 2.845 -21.393 1.00 58.28 300 ALA A C 1
ATOM 2345 O O . ALA A 1 300 ? 20.042 3.224 -21.985 1.00 58.28 300 ALA A O 1
ATOM 2346 N N . LEU A 1 301 ? 21.880 3.702 -20.792 1.00 61.56 301 LEU A N 1
ATOM 2347 C CA . LEU A 1 301 ? 21.691 5.162 -20.783 1.00 61.56 301 LEU A CA 1
ATOM 2348 C C . LEU A 1 301 ? 22.213 5.848 -22.056 1.00 61.56 301 LEU A C 1
ATOM 2350 O O . LEU A 1 301 ? 21.683 6.879 -22.494 1.00 61.56 301 LEU A O 1
ATOM 2354 N N . ILE A 1 302 ? 23.281 5.302 -22.637 1.00 69.00 302 ILE A N 1
ATOM 2355 C CA . ILE A 1 302 ? 23.980 5.899 -23.779 1.00 69.00 302 ILE A CA 1
ATOM 2356 C C . ILE A 1 302 ? 23.274 5.541 -25.085 1.00 69.00 302 ILE A C 1
ATOM 2358 O O . ILE A 1 302 ? 22.996 6.436 -25.896 1.00 69.00 302 ILE A O 1
ATOM 2362 N N . GLU A 1 303 ? 22.963 4.257 -25.272 1.00 74.56 303 GLU A N 1
ATOM 2363 C CA . GLU A 1 303 ? 22.415 3.731 -26.516 1.00 74.56 303 GLU A CA 1
ATOM 2364 C C . GLU A 1 303 ? 21.006 4.291 -26.781 1.00 74.56 303 GLU A C 1
ATOM 2366 O O . GLU A 1 303 ? 20.165 4.360 -25.876 1.00 74.56 303 GLU A O 1
ATOM 2371 N N . PRO A 1 304 ? 20.706 4.711 -28.024 1.00 53.66 304 PRO A N 1
ATOM 2372 C CA . PRO A 1 304 ? 19.374 5.176 -28.370 1.00 53.66 304 PRO A CA 1
ATOM 2373 C C . PRO A 1 304 ? 18.352 4.058 -28.131 1.00 53.66 304 PRO A C 1
ATOM 2375 O O . PRO A 1 304 ? 18.561 2.899 -28.490 1.00 53.66 304 PRO A O 1
ATOM 2378 N N . GLY A 1 305 ? 17.228 4.404 -27.502 1.00 47.41 305 GLY A N 1
ATOM 2379 C CA . GLY A 1 305 ? 16.124 3.468 -27.334 1.00 47.41 305 GLY A CA 1
ATOM 2380 C C . GLY A 1 305 ? 15.502 3.139 -28.688 1.00 47.41 305 GLY A C 1
ATOM 2381 O O . GLY A 1 305 ? 15.034 4.041 -29.382 1.00 47.41 305 GLY A O 1
ATOM 2382 N N . ILE A 1 306 ? 15.471 1.856 -29.047 1.00 44.22 306 ILE A N 1
ATOM 2383 C CA . ILE A 1 306 ? 14.725 1.379 -30.214 1.00 44.22 306 ILE A CA 1
ATOM 2384 C C . ILE A 1 306 ? 13.235 1.505 -29.879 1.00 44.22 306 ILE A C 1
ATOM 2386 O O . ILE A 1 306 ? 12.763 0.942 -28.889 1.00 44.22 306 ILE A O 1
ATOM 2390 N N . ASN A 1 307 ? 12.510 2.307 -30.657 1.00 36.22 307 ASN A N 1
ATOM 2391 C CA . ASN A 1 307 ? 11.073 2.493 -30.505 1.00 36.22 307 ASN A CA 1
ATOM 2392 C C . ASN A 1 307 ? 10.380 1.715 -31.635 1.00 36.22 307 ASN A C 1
ATOM 2394 O O . ASN A 1 307 ? 10.450 2.169 -32.776 1.00 36.22 307 ASN A O 1
ATOM 2398 N N . PRO A 1 308 ? 9.725 0.574 -31.357 1.00 34.41 308 PRO A N 1
ATOM 2399 C CA . PRO A 1 308 ? 9.188 -0.312 -32.396 1.00 34.41 308 PRO A CA 1
ATOM 2400 C C . PRO A 1 308 ? 8.039 0.297 -33.223 1.00 34.41 308 PRO A C 1
ATOM 2402 O O . PRO A 1 308 ? 7.559 -0.334 -34.151 1.00 34.41 308 PRO A O 1
ATOM 2405 N N . ILE A 1 309 ? 7.591 1.520 -32.911 1.00 33.19 309 ILE A N 1
ATOM 2406 C CA . ILE A 1 309 ? 6.543 2.253 -33.651 1.00 33.19 309 ILE A CA 1
ATOM 2407 C C . ILE A 1 309 ? 7.154 3.196 -34.719 1.00 33.19 309 ILE A C 1
ATOM 2409 O O . ILE A 1 309 ? 6.444 3.972 -35.356 1.00 33.19 309 ILE A O 1
ATOM 2413 N N . ARG A 1 310 ? 8.482 3.195 -34.905 1.00 29.88 310 ARG A N 1
ATOM 2414 C CA . ARG A 1 310 ? 9.186 4.083 -35.853 1.00 29.88 310 ARG A CA 1
ATOM 2415 C C . ARG A 1 310 ? 10.036 3.369 -36.912 1.00 29.88 310 ARG A C 1
ATOM 2417 O O . ARG A 1 310 ? 10.947 3.994 -37.449 1.00 29.88 310 ARG A O 1
ATOM 2424 N N . GLU A 1 311 ? 9.684 2.136 -37.255 1.00 29.58 311 GLU A N 1
ATOM 2425 C CA . GLU A 1 311 ? 10.045 1.524 -38.544 1.00 29.58 311 GLU A CA 1
ATOM 2426 C C . GLU A 1 311 ? 8.786 1.260 -39.371 1.00 29.58 311 GLU A C 1
ATOM 2428 O O . GLU A 1 311 ? 7.769 0.839 -38.771 1.00 29.58 311 GLU A O 1
#

Sequence (311 aa):
MRSLRIRKRRRLVPEVIQSSAMDCGPASLKCLLEGFHIPVNYGRLREACQTDVDGTSIDALEEVANRLGLEAEQIMLPVDHLLVREAQALPAVVVVRQPNGVAHFVVAWRLHHGLIQVMDPGIGRRWLSFRQLLDQLYEHVTAVPASTWREWAGSPDFFNVLSKRLARIGIDKKTTSRLKAEACSSEHWLPLAALDAAARMVDQIVRSGGIRSGRQAARLLSAFFRRACEQGEIDYNTIPADYWSVRPTAPGAYREEHLLFRGAVLVRVLGPRKSGLPAKGEGPDEAAHLDRLSPELAAALIEPGINPIRE

Radius of gyration: 22.04 Å; Cα contacts (8 Å, |Δi|>4): 532; chains: 1; bounding box: 58×50×66 Å

Mean predicted aligned error: 7.65 Å

Foldseek 3Di:
DDPPPQPDFDPAQDWFAAPDPQCLLLSQLCSVCVRSPQAFASVLSLVQQQPDPRHGDQVSSQVLSVLSFFPKDKDWDALLLCQQVLLVQAQWWFWFQDPVRDIGTKTFHDDDDQWTWIQGNNPIIDIGGSVRVSVGGDKDKDKDFQQVLQVVLLDSSNLVSLVVLLVVLAHDPVLSVVLSCVLNVDSGNQLSQQLQLLSQVLSVCCVVVVDHGHPGSSVSSVVLSVVCPPPVAGDCVSGPPVSGQWHWDDPPPDPGTIITGMGIIIIGTPHGHPLDCPDPPDDPVNVVSLVPDDPSSSCGSPPHHDDVVPD

Nearest PDB structures (foldseek):
  7s5j-assembly1_A  TM=8.229E-01  e=5.101E-06  Acetivibrio thermocellus ATCC 27405
  8vp5-assembly1_B  TM=5.506E-01  e=1.922E-07  Acetivibrio thermocellus ATCC 27405
  7t56-assembly1_B  TM=5.526E-01  e=2.029E-07  Acetivibrio thermocellus
  6v9z-assembly1_B  TM=5.477E-01  e=4.080E-07  Acetivibrio thermocellus ATCC 27405
  8vp9-assembly1_B  TM=5.592E-01  e=9.136E-07  Acetivibrio thermocellus ATCC 27405